Protein AF-A0A5A8BY17-F1 (afdb_monomer_lite)

Structure (mmCIF, N/CA/C/O backbone):
data_AF-A0A5A8BY17-F1
#
_entry.id   AF-A0A5A8BY17-F1
#
loop_
_atom_site.group_PDB
_atom_site.id
_atom_site.type_symbol
_atom_site.label_atom_id
_atom_site.label_alt_id
_atom_site.label_comp_id
_atom_site.label_asym_id
_atom_site.label_entity_id
_atom_site.label_seq_id
_atom_site.pdbx_PDB_ins_code
_atom_site.Cartn_x
_atom_site.Cartn_y
_atom_site.Cartn_z
_atom_site.occupancy
_atom_site.B_iso_or_equiv
_atom_site.auth_seq_id
_atom_site.auth_comp_id
_atom_site.auth_asym_id
_atom_site.auth_atom_id
_atom_site.pdbx_PDB_model_num
ATOM 1 N N . MET A 1 1 ? -13.807 7.729 14.648 1.00 80.44 1 MET A N 1
ATOM 2 C CA . MET A 1 1 ? -12.471 7.211 14.984 1.00 80.44 1 MET A CA 1
ATOM 3 C C . MET A 1 1 ? -11.494 7.684 13.927 1.00 80.44 1 MET A C 1
ATOM 5 O O . MET A 1 1 ? -11.737 7.454 12.747 1.00 80.44 1 MET A O 1
ATOM 9 N N . THR A 1 2 ? -10.442 8.385 14.327 1.00 90.06 2 THR A N 1
ATOM 10 C CA . THR A 1 2 ? -9.355 8.795 13.428 1.00 90.06 2 THR A CA 1
ATOM 11 C C . THR A 1 2 ? -8.333 7.664 13.252 1.00 90.06 2 THR A C 1
ATOM 13 O O . THR A 1 2 ? -8.261 6.749 14.072 1.00 90.06 2 THR A O 1
ATOM 16 N N . TYR A 1 3 ? -7.493 7.726 12.210 1.00 88.62 3 TYR A N 1
ATOM 17 C CA . TYR A 1 3 ? -6.405 6.750 12.017 1.00 88.62 3 TYR A CA 1
ATOM 18 C C . TYR A 1 3 ? -5.432 6.688 13.206 1.00 88.62 3 TYR A C 1
ATOM 20 O O . TYR A 1 3 ? -4.863 5.634 13.480 1.00 88.62 3 TYR A O 1
ATOM 28 N N . GLY A 1 4 ? -5.230 7.812 13.905 1.00 88.38 4 GLY A N 1
ATOM 29 C CA . GLY A 1 4 ? -4.385 7.880 15.098 1.00 88.38 4 GLY A CA 1
ATOM 30 C C . GLY A 1 4 ? -5.009 7.185 16.306 1.00 88.38 4 GLY A C 1
ATOM 31 O O . GLY A 1 4 ? -4.333 6.395 16.953 1.00 88.38 4 GLY A O 1
ATOM 32 N N . GLU A 1 5 ? -6.296 7.423 16.562 1.00 90.25 5 GLU A N 1
ATOM 33 C CA . GLU A 1 5 ? -7.048 6.737 17.624 1.00 90.25 5 GLU A CA 1
ATOM 34 C C . GLU A 1 5 ? -7.096 5.225 17.394 1.00 90.25 5 GLU A C 1
ATOM 36 O O . GLU A 1 5 ? -6.857 4.449 18.312 1.00 90.25 5 GLU A O 1
ATOM 41 N N . ALA A 1 6 ? -7.345 4.806 16.151 1.00 90.94 6 ALA A N 1
ATOM 42 C CA . ALA A 1 6 ? -7.362 3.396 15.784 1.00 90.94 6 ALA A CA 1
ATOM 43 C C . ALA A 1 6 ? -5.996 2.723 16.001 1.00 90.94 6 ALA A C 1
ATOM 45 O O . ALA A 1 6 ? -5.943 1.571 16.422 1.00 90.94 6 ALA A O 1
ATOM 46 N N . GLN A 1 7 ? -4.898 3.441 15.738 1.00 92.31 7 GLN A N 1
ATOM 47 C CA . GLN A 1 7 ? -3.548 2.917 15.951 1.00 92.31 7 GLN A CA 1
ATOM 48 C C . GLN A 1 7 ? -3.257 2.775 17.446 1.00 92.31 7 GLN A C 1
ATOM 50 O O . GLN A 1 7 ? -2.761 1.741 17.865 1.00 92.31 7 GLN A O 1
ATOM 55 N N . ALA A 1 8 ? -3.655 3.755 18.263 1.00 91.88 8 ALA A N 1
ATOM 56 C CA . ALA A 1 8 ? -3.503 3.663 19.714 1.00 91.88 8 ALA A CA 1
ATOM 57 C C . ALA A 1 8 ? -4.247 2.448 20.301 1.00 91.88 8 ALA A C 1
ATOM 59 O O . ALA A 1 8 ? -3.737 1.799 21.205 1.00 91.88 8 ALA A O 1
ATOM 60 N N . ILE A 1 9 ? -5.420 2.105 19.755 1.00 90.50 9 ILE A N 1
ATOM 61 C CA . ILE A 1 9 ? -6.172 0.900 20.142 1.00 90.50 9 ILE A CA 1
ATOM 62 C C . ILE A 1 9 ? -5.450 -0.389 19.718 1.00 90.50 9 ILE A C 1
ATOM 64 O O . ILE A 1 9 ? -5.527 -1.389 20.427 1.00 90.50 9 ILE A O 1
ATOM 68 N N . LEU A 1 10 ? -4.777 -0.390 18.563 1.00 89.75 10 LEU A N 1
ATOM 69 C CA . LEU A 1 10 ? -3.984 -1.537 18.108 1.00 89.75 10 LEU A CA 1
ATOM 70 C C . LEU A 1 10 ? -2.737 -1.753 18.967 1.00 89.75 10 LEU A C 1
ATOM 72 O O . LEU A 1 10 ? -2.388 -2.899 19.248 1.00 89.75 10 LEU A O 1
ATOM 76 N N . ASP A 1 11 ? -2.090 -0.661 19.369 1.00 90.81 11 ASP A N 1
ATOM 77 C CA . ASP A 1 11 ? -0.837 -0.689 20.120 1.00 90.81 11 ASP A CA 1
ATOM 78 C C . ASP A 1 11 ? -1.060 -0.973 21.616 1.00 90.81 11 ASP A C 1
ATOM 80 O O . ASP A 1 11 ? -0.151 -1.466 22.283 1.00 90.81 11 ASP A O 1
ATOM 84 N N . ASP A 1 12 ? -2.252 -0.680 22.152 1.00 91.31 12 ASP A N 1
ATOM 85 C CA . ASP A 1 12 ? -2.605 -0.912 23.555 1.00 91.31 12 ASP A CA 1
ATOM 86 C C . ASP A 1 12 ? -3.154 -2.338 23.791 1.00 91.31 12 ASP A C 1
ATOM 88 O O . ASP A 1 12 ? -4.313 -2.633 23.472 1.00 91.31 12 ASP A O 1
ATOM 92 N N . PRO A 1 13 ? -2.381 -3.243 24.423 1.00 85.25 13 PRO A N 1
ATOM 93 C CA . PRO A 1 13 ? -2.843 -4.597 24.718 1.00 85.25 13 PRO A CA 1
ATOM 94 C C . PRO A 1 13 ? -3.926 -4.646 25.807 1.00 85.25 13 PRO A C 1
ATOM 96 O O . PRO A 1 13 ? -4.643 -5.646 25.900 1.00 85.25 13 PRO A O 1
ATOM 99 N N . SER A 1 14 ? -4.059 -3.597 26.627 1.00 88.00 14 SER A N 1
ATOM 100 C CA . SER A 1 14 ? -5.011 -3.532 27.743 1.00 88.00 14 SER A CA 1
ATOM 101 C C . SER A 1 14 ? -6.427 -3.133 27.314 1.00 88.00 14 SER A C 1
ATOM 103 O O . SER A 1 14 ? -7.394 -3.398 28.035 1.00 88.00 14 SER A O 1
ATOM 105 N N . ALA A 1 15 ? -6.576 -2.567 26.112 1.00 84.38 15 ALA A N 1
ATOM 106 C CA . ALA A 1 15 ? -7.857 -2.165 25.549 1.00 84.38 15 ALA A CA 1
ATOM 107 C C . ALA A 1 15 ? -8.707 -3.392 25.168 1.00 84.38 15 ALA A C 1
ATOM 109 O O . ALA A 1 15 ? -8.603 -3.923 24.067 1.00 84.38 15 ALA A O 1
ATOM 110 N N . THR A 1 16 ? -9.567 -3.864 26.070 1.00 84.00 16 THR A N 1
ATOM 111 C CA . THR A 1 16 ? -10.335 -5.123 25.923 1.00 84.00 16 THR A CA 1
ATOM 112 C C . THR A 1 16 ? -11.763 -4.961 25.391 1.00 84.00 16 THR A C 1
ATOM 114 O O . THR A 1 16 ? -12.492 -5.943 25.311 1.00 84.00 16 THR A O 1
ATOM 117 N N . GLY A 1 17 ? -12.176 -3.753 24.998 1.00 90.88 17 GLY A N 1
ATOM 118 C CA . GLY A 1 17 ? -13.525 -3.520 24.467 1.00 90.88 17 GLY A CA 1
ATOM 119 C C . GLY A 1 17 ? -13.792 -4.219 23.125 1.00 90.88 17 GLY A C 1
ATOM 120 O O . GLY A 1 17 ? -12.865 -4.488 22.360 1.00 90.88 17 GLY A O 1
ATOM 121 N N . ASP A 1 18 ? -15.070 -4.433 22.797 1.00 91.88 18 ASP A N 1
ATOM 122 C CA . ASP A 1 18 ? -15.517 -5.124 21.570 1.00 91.88 18 ASP A CA 1
ATOM 123 C C . ASP A 1 18 ? -14.958 -4.508 20.278 1.00 91.88 18 ASP A C 1
ATOM 125 O O . ASP A 1 18 ? -14.612 -5.200 19.318 1.00 91.88 18 ASP A O 1
ATOM 129 N N . VAL A 1 19 ? -14.831 -3.180 20.248 1.00 90.94 19 VAL A N 1
ATOM 130 C CA . VAL A 1 19 ? -14.232 -2.466 19.112 1.00 90.94 19 VAL A CA 1
ATOM 131 C C . VAL A 1 19 ? -12.739 -2.772 19.010 1.00 90.94 19 VAL A C 1
ATOM 133 O O . VAL A 1 19 ? -12.230 -2.985 17.914 1.00 90.94 19 VAL A O 1
ATOM 136 N N . ALA A 1 20 ? -12.032 -2.841 20.139 1.00 92.06 20 ALA A N 1
ATOM 137 C CA . ALA A 1 20 ? -10.599 -3.104 20.163 1.00 92.06 20 ALA A CA 1
ATOM 138 C C . ALA A 1 20 ? -10.269 -4.541 19.744 1.00 92.06 20 ALA A C 1
ATOM 140 O O . ALA A 1 20 ? -9.309 -4.757 19.003 1.00 92.06 20 ALA A O 1
ATOM 141 N N . SER A 1 21 ? -11.073 -5.522 20.165 1.00 92.31 21 SER A N 1
ATOM 142 C CA . SER A 1 21 ? -10.928 -6.911 19.713 1.00 92.31 21 SER A CA 1
ATOM 143 C C . SER A 1 21 ? -11.226 -7.049 18.216 1.00 92.31 21 SER A C 1
ATOM 145 O O . SER A 1 21 ? -10.445 -7.667 17.492 1.00 92.31 21 SER A O 1
ATOM 147 N N . SER A 1 22 ? -12.281 -6.393 17.723 1.00 92.94 22 SER A N 1
ATOM 148 C CA . SER A 1 22 ? -12.644 -6.394 16.298 1.00 92.94 22 SER A CA 1
ATOM 149 C C . SER A 1 22 ? -11.568 -5.751 15.420 1.00 92.94 22 SER A C 1
ATOM 151 O O . SER A 1 22 ? -11.185 -6.311 14.394 1.00 92.94 22 SER A O 1
ATOM 153 N N . VAL A 1 23 ? -11.038 -4.593 15.828 1.00 92.94 23 VAL A N 1
ATOM 154 C CA . VAL A 1 23 ? -9.971 -3.888 15.100 1.00 92.94 23 VAL A CA 1
ATOM 155 C C . VAL A 1 23 ? -8.687 -4.721 15.067 1.00 92.94 23 VAL A C 1
ATOM 157 O O . VAL A 1 23 ? -8.059 -4.813 14.013 1.00 92.94 23 VAL A O 1
ATOM 160 N N . ARG A 1 24 ? -8.329 -5.396 16.167 1.00 92.94 24 ARG A N 1
ATOM 161 C CA . ARG A 1 24 ? -7.180 -6.316 16.201 1.00 92.94 24 ARG A CA 1
ATOM 162 C C . ARG A 1 24 ? -7.375 -7.532 15.295 1.00 92.94 24 ARG A C 1
ATOM 164 O O . ARG A 1 24 ? -6.477 -7.844 14.517 1.00 92.94 24 ARG A O 1
ATOM 171 N N . GLY A 1 25 ? -8.554 -8.153 15.312 1.00 93.62 25 GLY A N 1
ATOM 172 C CA . GLY A 1 25 ? -8.875 -9.257 14.401 1.00 93.62 25 GLY A CA 1
ATOM 173 C C . GLY A 1 25 ? -8.801 -8.842 12.926 1.00 93.62 25 GLY A C 1
ATOM 174 O O . GLY A 1 25 ? -8.212 -9.543 12.103 1.00 93.62 25 GLY A O 1
ATOM 175 N N . LEU A 1 26 ? -9.321 -7.656 12.589 1.00 94.62 26 LEU A N 1
ATOM 176 C CA . LEU A 1 26 ? -9.202 -7.090 11.242 1.00 94.62 26 LEU A CA 1
ATOM 177 C C . LEU A 1 26 ? -7.748 -6.784 10.866 1.00 94.62 26 LEU A C 1
ATOM 179 O O . LEU A 1 26 ? -7.359 -7.022 9.722 1.00 94.62 26 LEU A O 1
ATOM 183 N N . ALA A 1 27 ? -6.934 -6.296 11.805 1.00 94.38 27 ALA A N 1
ATOM 184 C CA . ALA A 1 27 ? -5.514 -6.055 11.569 1.00 94.38 27 ALA A CA 1
ATOM 185 C C . ALA A 1 27 ? -4.779 -7.358 11.238 1.00 94.38 27 ALA A C 1
ATOM 187 O O . ALA A 1 27 ? -4.076 -7.426 10.229 1.00 94.38 27 ALA A O 1
ATOM 188 N N . GLU A 1 28 ? -4.996 -8.422 12.008 1.00 94.88 28 GLU A N 1
ATOM 189 C CA . GLU A 1 28 ? -4.414 -9.736 11.718 1.00 94.88 28 GLU A CA 1
ATOM 190 C C . GLU A 1 28 ? -4.842 -10.270 10.349 1.00 94.88 28 GLU A C 1
ATOM 192 O O . GLU A 1 28 ? -3.999 -10.712 9.559 1.00 94.88 28 GLU A O 1
ATOM 197 N N . PHE A 1 29 ? -6.131 -10.157 10.020 1.00 95.50 29 PHE A N 1
ATOM 198 C CA . PHE A 1 29 ? -6.639 -10.584 8.721 1.00 95.50 29 PHE A CA 1
ATOM 199 C C . PHE A 1 29 ? -6.047 -9.755 7.570 1.00 95.50 29 PHE A C 1
ATOM 201 O O . PHE A 1 29 ? -5.617 -10.314 6.561 1.00 95.50 29 PHE A O 1
ATOM 208 N N . SER A 1 30 ? -5.921 -8.435 7.736 1.00 95.88 30 SER A N 1
ATOM 209 C CA . SER A 1 30 ? -5.291 -7.560 6.738 1.00 95.88 30 SER A CA 1
ATOM 210 C C . SER A 1 30 ? -3.822 -7.911 6.489 1.00 95.88 30 SER A C 1
ATOM 212 O O . SER A 1 30 ? -3.392 -7.956 5.337 1.00 95.88 30 SER A O 1
ATOM 214 N N . ARG A 1 31 ? -3.056 -8.257 7.536 1.00 94.81 31 ARG A N 1
ATOM 215 C CA . ARG A 1 31 ? -1.669 -8.737 7.403 1.00 94.81 31 ARG A CA 1
ATOM 216 C C . ARG A 1 31 ? -1.609 -10.031 6.593 1.00 94.81 31 ARG A C 1
ATOM 218 O O . ARG A 1 31 ? -0.720 -10.189 5.757 1.00 94.81 31 ARG A O 1
ATOM 225 N N . PHE A 1 32 ? -2.545 -10.953 6.823 1.00 95.81 32 PHE A N 1
ATOM 226 C CA . PHE A 1 32 ? -2.635 -12.190 6.049 1.00 95.81 32 PHE A CA 1
ATOM 227 C C . PHE A 1 32 ? -2.912 -11.918 4.564 1.00 95.81 32 PHE A C 1
ATOM 229 O O . PHE A 1 32 ? -2.158 -12.398 3.716 1.00 95.81 32 PHE A O 1
ATOM 236 N N . LEU A 1 33 ? -3.917 -11.093 4.252 1.00 94.81 33 LEU A N 1
ATOM 237 C CA . LEU A 1 33 ? -4.249 -10.711 2.874 1.00 94.81 33 LEU A CA 1
ATOM 238 C C . LEU A 1 33 ? -3.077 -10.018 2.175 1.00 94.81 33 LEU A C 1
ATOM 240 O O . LEU A 1 33 ? -2.719 -10.383 1.053 1.00 94.81 33 LEU A O 1
ATOM 244 N N . LYS A 1 34 ? -2.426 -9.080 2.868 1.00 93.94 34 LYS A N 1
ATOM 245 C CA . LYS A 1 34 ? -1.266 -8.352 2.353 1.00 93.94 34 LYS A CA 1
ATOM 246 C C . LYS A 1 34 ? -0.119 -9.286 1.992 1.00 93.94 34 LYS A C 1
ATOM 248 O O . LYS A 1 34 ? 0.470 -9.124 0.927 1.00 93.94 34 LYS A O 1
ATOM 253 N N . ARG A 1 35 ? 0.195 -10.269 2.847 1.00 92.88 35 ARG A N 1
ATOM 254 C CA . ARG A 1 35 ? 1.239 -11.267 2.554 1.00 92.88 35 ARG A CA 1
ATOM 255 C C . ARG A 1 35 ? 0.925 -12.032 1.275 1.00 92.88 35 ARG A C 1
ATOM 257 O O . ARG A 1 35 ? 1.755 -12.031 0.375 1.00 92.88 35 ARG A O 1
ATOM 264 N N . GLY A 1 36 ? -0.287 -12.576 1.151 1.00 93.56 36 GLY A N 1
ATOM 265 C CA . GLY A 1 36 ? -0.697 -13.290 -0.061 1.00 93.56 36 GLY A CA 1
ATOM 266 C C . GLY A 1 36 ? -0.657 -12.407 -1.314 1.00 93.56 36 GLY A C 1
ATOM 267 O O . GLY A 1 36 ? -0.223 -12.849 -2.375 1.00 93.56 36 GLY A O 1
ATOM 268 N N . ARG A 1 37 ? -1.042 -11.131 -1.192 1.00 93.12 37 ARG A N 1
ATOM 269 C CA . ARG A 1 37 ? -0.996 -10.152 -2.286 1.00 93.12 37 ARG A CA 1
ATOM 270 C C . ARG A 1 37 ? 0.438 -9.844 -2.731 1.00 93.12 37 ARG A C 1
ATOM 272 O O . ARG A 1 37 ? 0.706 -9.813 -3.929 1.00 93.12 37 ARG A O 1
ATOM 279 N N . VAL A 1 38 ? 1.353 -9.617 -1.788 1.00 90.44 38 VAL A N 1
ATOM 280 C CA . VAL A 1 38 ? 2.775 -9.375 -2.087 1.00 90.44 38 VAL A CA 1
ATOM 281 C C . VAL A 1 38 ? 3.415 -10.628 -2.679 1.00 90.44 38 VAL A C 1
ATOM 283 O O . VAL A 1 38 ? 4.085 -10.534 -3.702 1.00 90.44 38 VAL A O 1
ATOM 286 N N . GLU A 1 39 ? 3.135 -11.807 -2.119 1.00 89.62 39 GLU A N 1
ATOM 287 C CA . GLU A 1 39 ? 3.590 -13.082 -2.677 1.00 89.62 39 GLU A CA 1
ATOM 288 C C . GLU A 1 39 ? 3.073 -13.288 -4.102 1.00 89.62 39 GLU A C 1
ATOM 290 O O . GLU A 1 39 ? 3.827 -13.746 -4.949 1.00 89.62 39 GLU A O 1
ATOM 295 N N . ALA A 1 40 ? 1.845 -12.881 -4.421 1.00 88.31 40 ALA A N 1
ATOM 296 C CA . ALA A 1 40 ? 1.317 -12.921 -5.784 1.00 88.31 40 ALA A CA 1
ATOM 297 C C . ALA A 1 40 ? 1.990 -11.924 -6.758 1.00 88.31 40 ALA A C 1
ATOM 299 O O . ALA A 1 40 ? 1.611 -11.878 -7.927 1.00 88.31 40 ALA A O 1
ATOM 300 N N . GLY A 1 41 ? 2.984 -11.146 -6.314 1.00 87.12 41 GLY A N 1
ATOM 301 C CA . GLY A 1 41 ? 3.732 -10.200 -7.144 1.00 87.12 41 GLY A CA 1
ATOM 302 C C . GLY A 1 41 ? 3.125 -8.799 -7.181 1.00 87.12 41 GLY A C 1
ATOM 303 O O . GLY A 1 41 ? 3.298 -8.078 -8.161 1.00 87.12 41 GLY A O 1
ATOM 304 N N . ALA A 1 42 ? 2.389 -8.386 -6.145 1.00 88.69 42 ALA A N 1
ATOM 305 C CA . ALA A 1 42 ? 1.872 -7.026 -6.098 1.00 88.69 42 ALA A CA 1
ATOM 306 C C . ALA A 1 42 ? 2.964 -6.001 -5.766 1.00 88.69 42 ALA A C 1
ATOM 308 O O . ALA A 1 42 ? 3.696 -6.111 -4.777 1.00 88.69 42 ALA A O 1
ATOM 309 N N . LEU A 1 43 ? 2.998 -4.935 -6.558 1.00 86.56 43 LEU A N 1
ATOM 310 C CA . LEU A 1 43 ? 3.897 -3.811 -6.362 1.00 86.56 43 LEU A CA 1
ATOM 311 C C . LEU A 1 43 ? 3.250 -2.765 -5.441 1.00 86.56 43 LEU A C 1
ATOM 313 O O . LEU A 1 43 ? 2.102 -2.370 -5.643 1.00 86.56 43 LEU A O 1
ATOM 317 N N . THR A 1 44 ? 3.980 -2.313 -4.424 1.00 84.19 44 THR A N 1
ATOM 318 C CA . THR A 1 44 ? 3.535 -1.277 -3.482 1.00 84.19 44 THR A CA 1
ATOM 319 C C . THR A 1 44 ? 4.373 -0.022 -3.698 1.00 84.19 44 THR A C 1
ATOM 321 O O . THR A 1 44 ? 5.439 0.130 -3.106 1.00 84.19 44 THR A O 1
ATOM 324 N N . LEU A 1 45 ? 3.890 0.867 -4.572 1.00 81.19 45 LEU A N 1
ATOM 325 C CA . LEU A 1 45 ? 4.505 2.165 -4.863 1.00 81.19 45 LEU A CA 1
ATOM 326 C C . LEU A 1 45 ? 3.660 3.275 -4.232 1.00 81.19 45 LEU A C 1
ATOM 328 O O . LEU A 1 45 ? 2.741 3.795 -4.861 1.00 81.19 45 LEU A O 1
ATOM 332 N N . ALA A 1 46 ? 3.939 3.616 -2.979 1.00 77.50 46 ALA A N 1
ATOM 333 C CA . ALA A 1 46 ? 3.320 4.764 -2.328 1.00 77.50 46 ALA A CA 1
ATOM 334 C C . ALA A 1 46 ? 4.255 5.967 -2.463 1.00 77.50 46 ALA A C 1
ATOM 336 O O . ALA A 1 46 ? 5.415 5.898 -2.072 1.00 77.50 46 ALA A O 1
ATOM 337 N N . SER A 1 47 ? 3.788 7.085 -3.010 1.00 74.31 47 SER A N 1
ATOM 338 C CA . SER A 1 47 ? 4.610 8.298 -3.036 1.00 74.31 47 SER A CA 1
ATOM 339 C C . SER A 1 47 ? 4.753 8.875 -1.620 1.00 74.31 47 SER A C 1
ATOM 341 O O . SER A 1 47 ? 3.787 8.842 -0.856 1.00 74.31 47 SER A O 1
ATOM 343 N N . PRO A 1 48 ? 5.930 9.413 -1.244 1.00 68.06 48 PRO A N 1
ATOM 344 C CA . PRO A 1 48 ? 6.056 10.153 0.002 1.00 68.06 48 PRO A CA 1
ATOM 345 C C . PRO A 1 48 ? 5.183 11.406 -0.089 1.00 68.06 48 PRO A C 1
ATOM 347 O O . PRO A 1 48 ? 5.435 12.280 -0.916 1.00 68.06 48 PRO A O 1
ATOM 350 N N . GLU A 1 49 ? 4.163 11.504 0.755 1.00 77.19 49 GLU A N 1
ATOM 351 C CA . GLU A 1 49 ? 3.365 12.722 0.880 1.00 77.19 49 GLU A CA 1
ATOM 352 C C . GLU A 1 49 ? 3.955 13.622 1.968 1.00 77.19 49 GLU A C 1
ATOM 354 O O . GLU A 1 49 ? 4.347 13.151 3.037 1.00 77.19 49 GLU A O 1
ATOM 359 N N . VAL A 1 50 ? 4.002 14.929 1.715 1.00 78.94 50 VAL A N 1
ATOM 360 C CA . VAL A 1 50 ? 4.424 15.940 2.691 1.00 78.94 50 VAL A CA 1
ATOM 361 C C . VAL A 1 50 ? 3.211 16.776 3.074 1.00 78.94 50 VAL A C 1
ATOM 363 O O . VAL A 1 50 ? 2.438 17.188 2.211 1.00 78.94 50 VAL A O 1
ATOM 366 N N . ARG A 1 51 ? 3.033 17.023 4.373 1.00 78.31 51 ARG A N 1
ATOM 367 C CA . ARG A 1 51 ? 1.979 17.881 4.912 1.00 78.31 51 ARG A CA 1
ATOM 368 C C . ARG A 1 51 ? 2.593 19.065 5.647 1.00 78.31 51 ARG A C 1
ATOM 370 O O . ARG A 1 51 ? 3.464 18.897 6.499 1.00 78.31 51 ARG A O 1
ATOM 377 N N . PHE A 1 52 ? 2.093 20.249 5.321 1.00 80.25 52 PHE A N 1
ATOM 378 C CA . PHE A 1 52 ? 2.412 21.491 6.010 1.00 80.25 52 PHE A CA 1
ATOM 379 C C . PHE A 1 52 ? 1.421 21.675 7.161 1.00 80.25 52 PHE A C 1
ATOM 381 O O . PHE A 1 52 ? 0.211 21.556 6.961 1.00 80.25 52 PHE A O 1
ATOM 388 N N . GLN A 1 53 ? 1.921 21.932 8.364 1.00 75.81 53 GLN A N 1
ATOM 389 C CA . GLN A 1 53 ? 1.112 22.474 9.449 1.00 75.81 53 GLN A CA 1
ATOM 390 C C . GLN A 1 53 ? 1.131 23.985 9.295 1.00 75.81 53 GLN A C 1
ATOM 392 O O . GLN A 1 53 ? 2.199 24.588 9.337 1.00 75.81 53 GLN A O 1
ATOM 397 N N . LEU A 1 54 ? -0.037 24.569 9.061 1.00 81.19 54 LEU A N 1
ATOM 398 C CA . LEU A 1 54 ? -0.204 26.011 8.948 1.00 81.19 54 LEU A CA 1
ATOM 399 C C . LEU A 1 54 ? -0.732 26.556 10.272 1.00 81.19 54 LEU A C 1
ATOM 401 O O . LEU A 1 54 ? -1.497 25.874 10.958 1.00 81.19 54 LEU A O 1
ATOM 405 N N . ASP A 1 55 ? -0.337 27.777 10.601 1.00 79.94 55 ASP A N 1
ATOM 406 C CA . ASP A 1 55 ? -0.955 28.541 11.671 1.00 79.94 55 ASP A CA 1
ATOM 407 C C . ASP A 1 55 ? -2.409 28.879 11.311 1.00 79.94 55 ASP A C 1
ATOM 409 O O . ASP A 1 55 ? -2.725 29.208 10.164 1.00 79.94 55 ASP A O 1
ATOM 413 N N . SER A 1 56 ? -3.307 28.773 12.288 1.00 79.88 56 SER A N 1
ATOM 414 C CA . SER A 1 56 ? -4.740 28.988 12.082 1.00 79.88 56 SER A CA 1
ATOM 415 C C . SER A 1 56 ? -5.108 30.452 11.857 1.00 79.88 56 SER A C 1
ATOM 417 O O . SER A 1 56 ? -6.168 30.710 11.292 1.00 79.88 56 SER A O 1
ATOM 419 N N . GLU A 1 57 ? -4.265 31.391 12.293 1.00 81.88 57 GLU A N 1
ATOM 420 C CA . GLU A 1 57 ? -4.535 32.830 12.188 1.00 81.88 57 GLU A CA 1
ATOM 421 C C . GLU A 1 57 ? -3.766 33.480 11.035 1.00 81.88 57 GLU A C 1
ATOM 423 O O . GLU A 1 57 ? -4.352 34.190 10.218 1.00 81.88 57 GLU A O 1
ATOM 428 N N . THR A 1 58 ? -2.462 33.221 10.931 1.00 76.06 58 THR A N 1
ATOM 429 C CA . THR A 1 58 ? -1.601 33.853 9.916 1.00 76.06 58 THR A CA 1
ATOM 430 C C . THR A 1 58 ? -1.514 33.068 8.605 1.00 76.06 58 THR A C 1
ATOM 432 O O . THR A 1 58 ? -1.033 33.601 7.605 1.00 76.06 58 THR A O 1
ATOM 435 N N . HIS A 1 59 ? -1.979 31.810 8.585 1.00 74.06 59 HIS A N 1
ATOM 436 C CA . HIS A 1 59 ? -1.794 30.856 7.483 1.00 74.06 59 HIS A CA 1
ATOM 437 C C . HIS A 1 59 ? -0.322 30.591 7.102 1.00 74.06 59 HIS A C 1
ATOM 439 O O . HIS A 1 59 ? -0.053 29.973 6.067 1.00 74.06 59 HIS A O 1
ATOM 445 N N . GLU A 1 60 ? 0.639 30.997 7.936 1.00 74.12 60 GLU A N 1
ATOM 446 C CA . GLU A 1 60 ? 2.056 30.712 7.721 1.00 74.12 60 GLU A CA 1
ATOM 447 C C . GLU A 1 60 ? 2.395 29.257 8.100 1.00 74.12 60 GLU A C 1
ATOM 449 O O . GLU A 1 60 ? 1.841 28.713 9.059 1.00 74.12 60 GLU A O 1
ATOM 454 N N . PRO A 1 61 ? 3.295 28.579 7.365 1.00 72.62 61 PRO A N 1
ATOM 455 C CA . PRO A 1 61 ? 3.688 27.210 7.679 1.00 72.62 61 PRO A CA 1
ATOM 456 C C . PRO A 1 61 ? 4.547 27.143 8.950 1.00 72.62 61 PRO A C 1
ATOM 458 O O . PRO A 1 61 ? 5.714 27.534 8.951 1.00 72.62 61 PRO A O 1
ATOM 461 N N . LEU A 1 62 ? 3.973 26.581 10.015 1.00 75.44 62 LEU A N 1
ATOM 462 C CA . LEU A 1 62 ? 4.617 26.327 11.306 1.00 75.44 62 LEU A CA 1
ATOM 463 C C . LEU A 1 62 ? 5.541 25.109 11.281 1.00 75.44 62 LEU A C 1
ATOM 465 O O . LEU A 1 62 ? 6.551 25.093 11.978 1.00 75.44 62 LEU A O 1
ATOM 469 N N . ASP A 1 63 ? 5.186 24.070 10.522 1.00 70.12 63 ASP A N 1
ATOM 470 C CA . ASP A 1 63 ? 5.952 22.823 10.478 1.00 70.12 63 ASP A CA 1
ATOM 471 C C . ASP A 1 63 ? 5.748 22.089 9.146 1.00 70.12 63 ASP A C 1
ATOM 473 O O . ASP A 1 63 ? 4.702 22.194 8.500 1.00 70.12 63 ASP A O 1
ATOM 477 N N . VAL A 1 64 ? 6.744 21.307 8.740 1.00 78.69 64 VAL A N 1
ATOM 478 C CA . VAL A 1 64 ? 6.691 20.446 7.557 1.00 78.69 64 VAL A CA 1
ATOM 479 C C . VAL A 1 64 ? 6.958 19.022 8.001 1.00 78.69 64 VAL A C 1
ATOM 481 O O . VAL A 1 64 ? 8.059 18.688 8.445 1.00 78.69 64 VAL A O 1
ATOM 484 N N . ARG A 1 65 ? 5.949 18.159 7.854 1.00 73.94 65 ARG A N 1
ATOM 485 C CA . ARG A 1 65 ? 6.038 16.749 8.239 1.00 73.94 65 ARG A CA 1
ATOM 486 C C . ARG A 1 65 ? 5.744 15.847 7.061 1.00 73.94 65 ARG A C 1
ATOM 488 O O . ARG A 1 65 ? 4.770 16.036 6.337 1.00 73.94 65 ARG A O 1
ATOM 495 N N . ALA A 1 66 ? 6.557 14.812 6.904 1.00 77.12 66 ALA A N 1
ATOM 496 C CA . ALA A 1 66 ? 6.199 13.714 6.023 1.00 77.12 66 ALA A CA 1
ATOM 497 C C . ALA A 1 66 ? 4.982 12.972 6.600 1.00 77.12 66 ALA A C 1
ATOM 499 O O . ALA A 1 66 ? 4.920 12.703 7.801 1.00 77.12 66 ALA A O 1
ATOM 500 N N . TYR A 1 67 ? 4.016 12.639 5.748 1.00 80.00 67 TYR A N 1
ATOM 501 C CA . TYR A 1 67 ? 2.874 11.825 6.130 1.00 80.00 67 TYR A CA 1
ATOM 502 C C . TYR A 1 67 ? 3.344 10.409 6.477 1.00 80.00 67 TYR A C 1
ATOM 504 O O . TYR A 1 67 ? 4.012 9.718 5.693 1.00 80.00 67 TYR A O 1
ATOM 512 N N . GLU A 1 68 ? 2.999 9.979 7.686 1.00 78.81 68 GLU A N 1
ATOM 513 C CA . GLU A 1 68 ? 3.321 8.650 8.171 1.00 78.81 68 GLU A CA 1
ATOM 514 C C . GLU A 1 68 ? 2.213 7.671 7.787 1.00 78.81 68 GLU A C 1
ATOM 516 O O . GLU A 1 68 ? 1.078 7.747 8.265 1.00 78.81 68 GLU A O 1
ATOM 521 N N . HIS A 1 69 ? 2.569 6.720 6.927 1.00 83.31 69 HIS A N 1
ATOM 522 C CA . HIS A 1 69 ? 1.711 5.584 6.620 1.00 83.31 69 HIS A CA 1
ATOM 523 C C . HIS A 1 69 ? 1.718 4.620 7.807 1.00 83.31 69 HIS A C 1
ATOM 525 O O . HIS A 1 69 ? 2.677 3.882 8.022 1.00 83.31 69 HIS A O 1
ATOM 531 N N . LYS A 1 70 ? 0.662 4.708 8.613 1.00 87.88 70 LYS A N 1
ATOM 532 C CA . LYS A 1 70 ? 0.402 3.838 9.766 1.00 87.88 70 LYS A CA 1
ATOM 533 C C . LYS A 1 70 ? -0.167 2.486 9.351 1.00 87.88 70 LYS A C 1
ATOM 535 O O . LYS A 1 70 ? -0.792 2.369 8.296 1.00 87.88 70 LYS A O 1
ATOM 540 N N . GLU A 1 71 ? -0.049 1.500 10.235 1.00 90.81 71 GLU A N 1
ATOM 541 C CA . GLU A 1 71 ? -0.638 0.175 10.038 1.00 90.81 71 GLU A CA 1
ATOM 542 C C . GLU A 1 71 ? -2.153 0.245 9.812 1.00 90.81 71 GLU A C 1
ATOM 544 O O . GLU A 1 71 ? -2.675 -0.458 8.950 1.00 90.81 71 GLU A O 1
ATOM 549 N N . THR A 1 72 ? -2.851 1.156 10.490 1.00 92.38 72 THR A N 1
ATOM 550 C CA . THR A 1 72 ? -4.286 1.386 10.268 1.00 92.38 72 THR A CA 1
ATOM 551 C C . THR A 1 72 ? -4.636 1.796 8.838 1.00 92.38 72 THR A C 1
ATOM 553 O O . THR A 1 72 ? -5.689 1.397 8.344 1.00 92.38 72 THR A O 1
ATOM 556 N N . ASN A 1 73 ? -3.765 2.534 8.139 1.00 91.56 73 ASN A N 1
ATOM 557 C CA . ASN A 1 73 ? -3.975 2.832 6.718 1.00 91.56 73 ASN A CA 1
ATOM 558 C C . ASN A 1 73 ? -3.853 1.552 5.890 1.00 91.56 73 ASN A C 1
ATOM 560 O O . ASN A 1 73 ? -4.730 1.258 5.084 1.00 91.56 73 ASN A O 1
ATOM 564 N N . SER A 1 74 ? -2.816 0.748 6.153 1.00 91.56 74 SER A N 1
ATOM 565 C CA . SER A 1 74 ? -2.639 -0.542 5.481 1.00 91.56 74 SER A CA 1
ATOM 566 C C . SER A 1 74 ? -3.809 -1.495 5.741 1.00 91.56 74 SER A C 1
ATOM 568 O O . SER A 1 74 ? -4.189 -2.232 4.839 1.00 91.56 74 SER A O 1
ATOM 570 N N . LEU A 1 75 ? -4.384 -1.490 6.947 1.00 94.25 75 LEU A N 1
ATOM 571 C CA . LEU A 1 75 ? -5.566 -2.284 7.285 1.00 94.25 75 LEU A CA 1
ATOM 572 C C . LEU A 1 75 ? -6.741 -1.899 6.387 1.00 94.25 75 LEU A C 1
ATOM 574 O O . LEU A 1 75 ? -7.343 -2.767 5.753 1.00 94.25 75 LEU A O 1
ATOM 578 N N . VAL A 1 76 ? -7.052 -0.602 6.317 1.00 94.69 76 VAL A N 1
ATOM 579 C CA . VAL A 1 76 ? -8.165 -0.095 5.503 1.00 94.69 76 VAL A CA 1
ATOM 580 C C . VAL A 1 76 ? -7.930 -0.389 4.024 1.00 94.69 76 VAL A C 1
ATOM 582 O O . VAL A 1 76 ? -8.849 -0.854 3.356 1.00 94.69 76 VAL A O 1
ATOM 585 N N . GLU A 1 77 ? -6.713 -0.186 3.519 1.00 92.88 77 GLU A N 1
ATOM 586 C CA . GLU A 1 77 ? -6.352 -0.490 2.131 1.00 92.88 77 GLU A CA 1
ATOM 587 C C . GLU A 1 77 ? -6.658 -1.946 1.763 1.00 92.88 77 GLU A C 1
ATOM 589 O O . GLU A 1 77 ? -7.355 -2.191 0.780 1.00 92.88 77 GLU A O 1
ATOM 594 N N . GLU A 1 78 ? -6.206 -2.918 2.559 1.00 95.25 78 GLU A N 1
ATOM 595 C CA . GLU A 1 78 ? -6.423 -4.338 2.248 1.00 95.25 78 GLU A CA 1
ATOM 596 C C . GLU A 1 78 ? -7.904 -4.734 2.339 1.00 95.25 78 GLU A C 1
ATOM 598 O O . GLU A 1 78 ? -8.391 -5.501 1.505 1.00 95.25 78 GLU A O 1
ATOM 603 N N . MET A 1 79 ? -8.656 -4.172 3.292 1.00 96.12 79 MET A N 1
ATOM 604 C CA . MET A 1 79 ? -10.104 -4.404 3.375 1.00 96.12 79 MET A CA 1
ATOM 605 C C . MET A 1 79 ? -10.848 -3.804 2.176 1.00 96.12 79 MET A C 1
ATOM 607 O O . MET A 1 79 ? -11.738 -4.446 1.614 1.00 96.12 79 MET A O 1
ATOM 611 N N . MET A 1 80 ? -10.459 -2.605 1.736 1.00 96.75 80 MET A N 1
ATOM 612 C CA . MET A 1 80 ? -11.035 -1.960 0.553 1.00 96.75 80 MET A CA 1
ATOM 613 C C . MET A 1 80 ? -10.701 -2.728 -0.728 1.00 96.75 80 MET A C 1
ATOM 615 O O . MET A 1 80 ? -11.564 -2.898 -1.589 1.00 96.75 80 MET A O 1
ATOM 619 N N . LEU A 1 81 ? -9.476 -3.246 -0.853 1.00 95.31 81 LEU A N 1
ATOM 620 C CA . LEU A 1 81 ? -9.089 -4.109 -1.969 1.00 95.31 81 LEU A CA 1
ATOM 621 C C . LEU A 1 81 ? -9.932 -5.387 -2.003 1.00 95.31 81 LEU A C 1
ATOM 623 O O . LEU A 1 81 ? -10.467 -5.730 -3.059 1.00 95.31 81 LEU A O 1
ATOM 627 N N . LEU A 1 82 ? -10.101 -6.062 -0.863 1.00 95.88 82 LEU A N 1
ATOM 628 C CA . LEU A 1 82 ? -10.926 -7.267 -0.772 1.00 95.88 82 LEU A CA 1
ATOM 629 C C . LEU A 1 82 ? -12.381 -6.989 -1.170 1.00 95.88 82 LEU A C 1
ATOM 631 O O . LEU A 1 82 ? -12.965 -7.753 -1.946 1.00 95.88 82 LEU A O 1
ATOM 635 N N . ALA A 1 83 ? -12.955 -5.889 -0.679 1.00 97.38 83 ALA A N 1
ATOM 636 C CA . ALA A 1 83 ? -14.305 -5.468 -1.038 1.00 97.38 83 ALA A CA 1
ATOM 637 C C . ALA A 1 83 ? -14.426 -5.231 -2.551 1.00 97.38 83 ALA A C 1
ATOM 639 O O . ALA A 1 83 ? -15.306 -5.804 -3.196 1.00 97.38 83 ALA A O 1
ATOM 640 N N . ASN A 1 84 ? -13.494 -4.474 -3.136 1.00 96.88 84 ASN A N 1
ATOM 641 C CA . ASN A 1 84 ? -13.481 -4.175 -4.567 1.00 96.88 84 ASN A CA 1
ATOM 642 C C . ASN A 1 84 ? -13.372 -5.441 -5.424 1.00 96.88 84 ASN A C 1
ATOM 644 O O . ASN A 1 84 ? -14.125 -5.592 -6.383 1.00 96.88 84 ASN A O 1
ATOM 648 N N . VAL A 1 85 ? -12.486 -6.378 -5.071 1.00 95.31 85 VAL A N 1
ATOM 649 C CA . VAL A 1 85 ? -12.343 -7.657 -5.789 1.00 95.31 85 VAL A CA 1
ATOM 650 C C . VAL A 1 85 ? -13.616 -8.496 -5.677 1.00 95.31 85 VAL A C 1
ATOM 652 O O . VAL A 1 85 ? -14.058 -9.082 -6.666 1.00 95.31 85 VAL A O 1
ATOM 655 N N . THR A 1 86 ? -14.230 -8.540 -4.495 1.00 97.19 86 THR A N 1
ATOM 656 C CA . THR A 1 86 ? -15.448 -9.325 -4.250 1.00 97.19 86 THR A CA 1
ATOM 657 C C . THR A 1 86 ? -16.630 -8.779 -5.047 1.00 97.19 86 THR A C 1
ATOM 659 O O . THR A 1 86 ? -17.318 -9.537 -5.734 1.00 97.19 86 THR A O 1
ATOM 662 N N . VAL A 1 87 ? -16.834 -7.459 -5.019 1.00 97.56 87 VAL A N 1
ATOM 663 C CA . VAL A 1 87 ? -17.882 -6.794 -5.802 1.00 97.56 87 VAL A CA 1
ATOM 664 C C . VAL A 1 87 ? -17.619 -6.964 -7.295 1.00 97.56 87 VAL A C 1
ATOM 666 O O . VAL A 1 87 ? -18.536 -7.352 -8.012 1.00 97.56 87 VAL A O 1
ATOM 669 N N . ALA A 1 88 ? -16.380 -6.763 -7.758 1.00 97.00 88 ALA A N 1
ATOM 670 C CA . ALA A 1 88 ? -16.007 -6.927 -9.164 1.00 97.00 88 ALA A CA 1
ATOM 671 C C . ALA A 1 88 ? -16.321 -8.336 -9.688 1.00 97.00 88 ALA A C 1
ATOM 673 O O . ALA A 1 88 ? -16.901 -8.475 -10.766 1.00 97.00 88 ALA A O 1
ATOM 674 N N . ARG A 1 89 ? -16.008 -9.381 -8.911 1.00 96.62 89 ARG A N 1
ATOM 675 C CA . ARG A 1 89 ? -16.382 -10.765 -9.249 1.00 96.62 89 ARG A CA 1
ATOM 676 C C . ARG A 1 89 ? -17.897 -10.909 -9.346 1.00 96.62 89 ARG A C 1
ATOM 678 O O . ARG A 1 89 ? -18.410 -11.336 -10.374 1.00 96.62 89 ARG A O 1
ATOM 685 N N . ARG A 1 90 ? -18.623 -10.443 -8.326 1.00 97.44 90 ARG A N 1
ATOM 686 C CA . ARG A 1 90 ? -20.081 -10.585 -8.264 1.00 97.44 90 ARG A CA 1
ATOM 687 C C . ARG A 1 90 ? -20.808 -9.887 -9.415 1.00 97.44 90 ARG A C 1
ATOM 689 O O . ARG A 1 90 ? -21.744 -10.463 -9.965 1.00 97.44 90 ARG A O 1
ATOM 696 N N . ILE A 1 91 ? -20.403 -8.668 -9.778 1.00 97.31 91 ILE A N 1
ATOM 697 C CA . ILE A 1 91 ? -21.025 -7.933 -10.891 1.00 97.31 91 ILE A CA 1
ATOM 698 C C . ILE A 1 91 ? -20.658 -8.535 -12.248 1.00 97.31 91 ILE A C 1
ATOM 700 O O . ILE A 1 91 ? -21.479 -8.483 -13.157 1.00 97.31 91 ILE A O 1
ATOM 704 N N . THR A 1 92 ? -19.469 -9.129 -12.380 1.00 97.19 92 THR A N 1
ATOM 705 C CA . THR A 1 92 ? -19.053 -9.823 -13.608 1.00 97.19 92 THR A CA 1
ATOM 706 C C . THR A 1 92 ? -19.880 -11.086 -13.813 1.00 97.19 92 THR A C 1
ATOM 708 O O . THR A 1 92 ? -20.364 -11.316 -14.916 1.00 97.19 92 THR A O 1
ATOM 711 N N . ASP A 1 93 ? -20.121 -11.850 -12.745 1.00 97.00 93 ASP A N 1
ATOM 712 C CA . ASP A 1 93 ? -20.959 -13.051 -12.799 1.00 97.00 93 ASP A CA 1
ATOM 713 C C . ASP A 1 93 ? -22.427 -12.710 -13.103 1.00 97.00 93 ASP A C 1
ATOM 715 O O . ASP A 1 93 ? -23.087 -13.406 -13.872 1.00 97.00 93 ASP A O 1
ATOM 719 N N . ALA A 1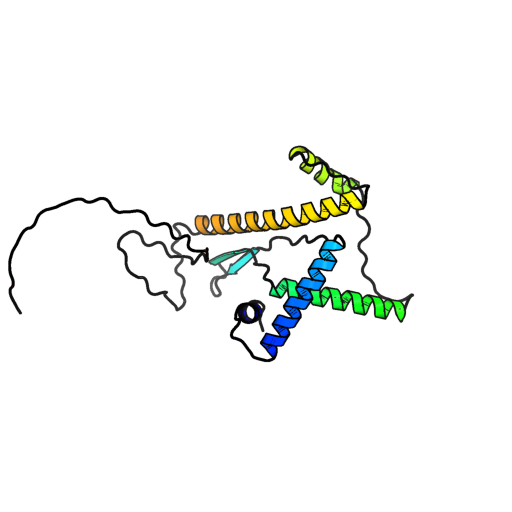 94 ? -22.949 -11.630 -12.509 1.00 97.06 94 ALA A N 1
ATOM 720 C CA . ALA A 1 94 ? -24.340 -11.213 -12.686 1.00 97.06 94 ALA A CA 1
ATOM 721 C C . ALA A 1 94 ? -24.599 -10.510 -14.031 1.00 97.06 94 ALA A C 1
ATOM 723 O O . ALA A 1 94 ? -25.644 -10.717 -14.646 1.00 97.06 94 ALA A O 1
ATOM 724 N N . PHE A 1 95 ? -23.656 -9.685 -14.498 1.00 96.25 95 PHE A N 1
ATOM 725 C CA . PHE A 1 95 ? -23.790 -8.874 -15.711 1.00 96.25 95 PHE A CA 1
ATOM 726 C C . PHE A 1 95 ? -22.532 -8.946 -16.596 1.00 96.25 95 PHE A C 1
ATOM 728 O O . PHE A 1 95 ? -21.855 -7.931 -16.780 1.00 96.25 95 PHE A O 1
ATOM 735 N N . PRO A 1 96 ? -22.235 -10.092 -17.243 1.00 94.81 96 PRO A N 1
ATOM 736 C CA . PRO A 1 96 ? -20.969 -10.294 -17.960 1.00 94.81 96 PRO A CA 1
ATOM 737 C C . PRO A 1 96 ? -20.665 -9.267 -19.061 1.00 94.81 96 PRO A C 1
ATOM 739 O O . PRO A 1 96 ? -19.507 -8.999 -19.359 1.00 94.81 96 PRO A O 1
ATOM 742 N N . ARG A 1 97 ? -21.702 -8.687 -19.682 1.00 95.44 97 ARG A N 1
ATOM 743 C CA . ARG A 1 97 ? -21.563 -7.694 -20.764 1.00 95.44 97 ARG A CA 1
ATOM 744 C C . ARG A 1 97 ? -21.629 -6.235 -20.311 1.00 95.44 97 ARG A C 1
ATOM 746 O O . ARG A 1 97 ? -21.263 -5.363 -21.089 1.00 95.44 97 ARG A O 1
ATOM 753 N N . TYR A 1 98 ? -22.101 -5.969 -19.094 1.00 94.62 98 TYR A N 1
ATOM 754 C CA . TYR A 1 98 ? -22.386 -4.609 -18.612 1.00 94.62 98 TYR A CA 1
ATOM 755 C C . TYR A 1 98 ? -21.683 -4.277 -17.291 1.00 94.62 98 TYR A C 1
ATOM 757 O O . TYR A 1 98 ? -21.887 -3.199 -16.736 1.00 94.62 98 TYR A O 1
ATOM 765 N N . ALA A 1 99 ? -20.856 -5.188 -16.778 1.00 96.00 99 ALA A N 1
ATOM 766 C CA . ALA A 1 99 ? -20.048 -4.948 -15.597 1.00 96.00 99 ALA A CA 1
ATOM 767 C C . ALA A 1 99 ? -19.048 -3.811 -15.849 1.00 96.00 99 ALA A C 1
ATOM 769 O O . ALA A 1 99 ? -18.238 -3.857 -16.777 1.00 96.00 99 ALA A O 1
ATOM 770 N N . VAL A 1 100 ? -19.084 -2.795 -14.988 1.00 95.19 100 VAL A N 1
ATOM 771 C CA . VAL A 1 100 ? -18.101 -1.710 -14.999 1.00 95.19 100 VAL A CA 1
ATOM 772 C C . VAL A 1 100 ? -16.866 -2.183 -14.244 1.00 95.19 100 VAL A C 1
ATOM 774 O O . VAL A 1 100 ? -16.908 -2.391 -13.033 1.00 95.19 100 VAL A O 1
ATOM 777 N N . LEU A 1 101 ? -15.765 -2.364 -14.970 1.00 95.62 101 LEU A N 1
ATOM 778 C CA . LEU A 1 101 ? -14.503 -2.867 -14.435 1.00 95.62 101 LEU A CA 1
ATOM 779 C C . LEU A 1 101 ? -13.369 -1.876 -14.697 1.00 95.62 101 LEU A C 1
ATOM 781 O O . LEU A 1 101 ? -13.378 -1.125 -15.671 1.00 95.62 101 LEU A O 1
ATOM 785 N N . ARG A 1 102 ? -12.352 -1.914 -13.834 1.00 95.75 102 ARG A N 1
ATOM 786 C CA . ARG A 1 102 ? -11.108 -1.158 -13.996 1.00 95.75 102 ARG A CA 1
ATOM 787 C C . ARG A 1 102 ? -9.976 -2.121 -14.328 1.00 95.75 102 ARG A C 1
ATOM 789 O O . ARG A 1 102 ? -9.725 -3.056 -13.574 1.00 95.75 102 ARG A O 1
ATOM 796 N N . ARG A 1 103 ? -9.264 -1.865 -15.426 1.00 91.19 103 ARG A N 1
ATOM 797 C CA . ARG A 1 103 ? -8.095 -2.645 -15.849 1.00 91.19 103 ARG A CA 1
ATOM 798 C C . ARG A 1 103 ? -6.892 -1.730 -16.040 1.00 91.19 103 ARG A C 1
ATOM 800 O O . ARG A 1 103 ? -7.019 -0.647 -16.603 1.00 91.19 103 ARG A O 1
ATOM 807 N N . HIS A 1 104 ? -5.730 -2.200 -15.602 1.00 87.38 104 HIS A N 1
ATOM 808 C CA . HIS A 1 104 ? -4.441 -1.614 -15.945 1.00 87.38 104 HIS A CA 1
ATOM 809 C C . HIS A 1 104 ? -3.828 -2.442 -17.091 1.00 87.38 104 HIS A C 1
ATOM 811 O O . HIS A 1 104 ? -3.683 -3.654 -16.924 1.00 87.38 104 HIS A O 1
ATOM 817 N N . PRO A 1 105 ? -3.567 -1.856 -18.277 1.00 86.00 105 PRO A N 1
ATOM 818 C CA . PRO A 1 105 ? -2.914 -2.568 -19.372 1.00 86.00 105 PRO A CA 1
ATOM 819 C C . PRO A 1 105 ? -1.439 -2.832 -19.051 1.00 86.00 105 PRO A C 1
ATOM 821 O O . PRO A 1 105 ? -0.848 -2.148 -18.214 1.00 86.00 105 PRO A O 1
ATOM 824 N N . GLU A 1 106 ? -0.850 -3.807 -19.740 1.00 83.88 106 GLU A N 1
ATOM 825 C CA . GLU A 1 106 ? 0.581 -4.088 -19.632 1.00 83.88 106 GLU A CA 1
ATOM 826 C C . GLU A 1 106 ? 1.394 -2.874 -20.117 1.00 83.88 106 GLU A C 1
ATOM 828 O O . GLU A 1 106 ? 1.105 -2.324 -21.187 1.00 83.88 106 GLU A O 1
ATOM 833 N N . PRO A 1 107 ? 2.377 -2.404 -19.330 1.00 83.88 107 PRO A N 1
ATOM 834 C CA . PRO A 1 107 ? 3.221 -1.289 -19.732 1.00 83.88 107 PRO A CA 1
ATOM 835 C C . PRO A 1 107 ? 4.151 -1.702 -20.889 1.00 83.88 107 PRO A C 1
ATOM 837 O O . PRO A 1 107 ? 4.748 -2.776 -20.837 1.00 83.88 107 PRO A O 1
ATOM 840 N N . PRO A 1 108 ? 4.331 -0.860 -21.925 1.00 84.75 108 PRO A N 1
ATOM 841 C CA . PRO A 1 108 ? 5.251 -1.159 -23.020 1.00 84.75 108 PRO A CA 1
ATOM 842 C C . PRO A 1 108 ? 6.709 -1.160 -22.540 1.00 84.75 108 PRO A C 1
ATOM 844 O O . PRO A 1 108 ? 7.080 -0.333 -21.704 1.00 84.75 108 PRO A O 1
ATOM 847 N N . GLN A 1 109 ? 7.552 -2.017 -23.134 1.00 82.19 109 GLN A N 1
ATOM 848 C CA . GLN A 1 109 ? 8.961 -2.186 -22.736 1.00 82.19 109 GLN A CA 1
ATOM 849 C C . GLN A 1 109 ? 9.745 -0.866 -22.682 1.00 82.19 109 GLN A C 1
ATOM 851 O O . GLN A 1 109 ? 10.464 -0.632 -21.717 1.00 82.19 109 GLN A O 1
ATOM 856 N N . ARG A 1 110 ? 9.504 0.052 -23.631 1.00 87.38 110 ARG A N 1
ATOM 857 C CA . ARG A 1 110 ? 10.167 1.369 -23.677 1.00 87.38 110 ARG A CA 1
ATOM 858 C C . ARG A 1 110 ? 10.050 2.181 -22.381 1.00 87.38 110 ARG A C 1
ATOM 860 O O . ARG A 1 110 ? 10.885 3.031 -22.094 1.00 87.38 110 ARG A O 1
ATOM 867 N N . ASN A 1 111 ? 8.980 1.969 -21.606 1.00 85.81 111 ASN A N 1
ATOM 868 C CA . ASN A 1 111 ? 8.773 2.687 -20.349 1.00 85.81 111 ASN A CA 1
ATOM 869 C C . ASN A 1 111 ? 9.783 2.244 -19.278 1.00 85.81 111 ASN A C 1
ATOM 871 O O . ASN A 1 111 ? 10.017 2.978 -18.320 1.00 85.81 111 ASN A O 1
ATOM 875 N N . PHE A 1 112 ? 10.384 1.063 -19.442 1.00 85.19 112 PHE A N 1
ATOM 876 C CA . PHE A 1 112 ? 11.404 0.523 -18.554 1.00 85.19 112 PHE A CA 1
ATOM 877 C C . PHE A 1 112 ? 12.826 0.893 -18.978 1.00 85.19 112 PHE A C 1
ATOM 879 O O . PHE A 1 112 ? 13.719 0.771 -18.149 1.00 85.19 112 PHE A O 1
ATOM 886 N N . ASP A 1 113 ? 13.062 1.402 -20.191 1.00 87.81 113 ASP A N 1
ATOM 887 C CA . ASP A 1 113 ? 14.414 1.704 -20.692 1.00 87.81 113 ASP A CA 1
ATOM 888 C C . ASP A 1 113 ? 15.190 2.635 -19.753 1.00 87.81 113 ASP A C 1
ATOM 890 O O . ASP A 1 113 ? 16.350 2.385 -19.425 1.00 87.81 113 ASP A O 1
ATOM 894 N N . GLN A 1 114 ? 14.526 3.685 -19.257 1.00 87.56 114 GLN A N 1
ATOM 895 C CA . GLN A 1 114 ? 15.120 4.623 -18.300 1.00 87.56 114 GLN A CA 1
ATOM 896 C C . GLN A 1 114 ? 15.459 3.941 -16.971 1.00 87.56 114 GLN A C 1
ATOM 898 O O . GLN A 1 114 ? 16.515 4.198 -16.391 1.00 87.56 114 GLN A O 1
ATOM 903 N N . LEU A 1 115 ? 14.583 3.048 -16.501 1.00 85.31 115 LEU A N 1
ATOM 904 C CA . LEU A 1 115 ? 14.798 2.286 -15.276 1.00 85.31 115 LEU A CA 1
ATOM 905 C C . LEU A 1 115 ? 15.958 1.298 -15.439 1.00 85.31 115 LEU A C 1
ATOM 907 O O . LEU A 1 115 ? 16.810 1.220 -14.561 1.00 85.31 115 LEU A O 1
ATOM 911 N N . ILE A 1 116 ? 16.019 0.583 -16.563 1.00 88.06 116 ILE A N 1
ATOM 912 C CA . ILE A 1 116 ? 17.073 -0.384 -16.891 1.00 88.06 116 ILE A CA 1
ATOM 913 C C . ILE A 1 116 ? 18.424 0.330 -17.003 1.00 88.06 116 ILE A C 1
ATOM 915 O O . ILE A 1 116 ? 19.417 -0.130 -16.436 1.00 88.06 116 ILE A O 1
ATOM 919 N N . ALA A 1 117 ? 18.467 1.483 -17.676 1.00 89.12 117 ALA A N 1
ATOM 920 C CA . ALA A 1 117 ? 19.672 2.298 -17.783 1.00 89.12 117 ALA A CA 1
ATOM 921 C C . ALA A 1 117 ? 20.158 2.773 -16.404 1.00 89.12 117 ALA A C 1
ATOM 923 O O . ALA A 1 117 ? 21.335 2.615 -16.081 1.00 89.12 117 ALA A O 1
ATOM 924 N N . ALA A 1 118 ? 19.255 3.292 -15.566 1.00 88.62 118 ALA A N 1
ATOM 925 C CA . ALA A 1 118 ? 19.587 3.723 -14.210 1.00 88.62 118 ALA A CA 1
ATOM 926 C C . ALA A 1 118 ? 20.038 2.551 -13.320 1.00 88.62 118 ALA A C 1
ATOM 928 O O . ALA A 1 118 ? 21.004 2.675 -12.569 1.00 88.62 118 ALA A O 1
ATOM 929 N N . ALA A 1 119 ? 19.382 1.396 -13.425 1.00 87.19 119 ALA A N 1
ATOM 930 C CA . ALA A 1 119 ? 19.734 0.196 -12.674 1.00 87.19 119 ALA A CA 1
ATOM 931 C C . ALA A 1 119 ? 21.129 -0.323 -13.043 1.00 87.19 119 ALA A C 1
ATOM 933 O O . ALA A 1 119 ? 21.905 -0.665 -12.148 1.00 87.19 119 ALA A O 1
ATOM 934 N N . ARG A 1 120 ? 21.488 -0.277 -14.333 1.00 88.69 120 ARG A N 1
ATOM 935 C CA . ARG A 1 120 ? 22.815 -0.666 -14.828 1.00 88.69 120 ARG A CA 1
ATOM 936 C C . ARG A 1 120 ? 23.934 0.179 -14.218 1.00 88.69 120 ARG A C 1
ATOM 938 O O . ARG A 1 120 ? 24.979 -0.368 -13.883 1.00 88.69 120 ARG A O 1
ATOM 945 N N . VAL A 1 121 ? 23.710 1.480 -14.003 1.00 90.00 121 VAL A N 1
ATOM 946 C CA . VAL A 1 121 ? 24.680 2.367 -13.322 1.00 90.00 121 VAL A CA 1
ATOM 947 C C . VAL A 1 121 ? 24.945 1.913 -11.884 1.00 90.00 121 VAL A C 1
ATOM 949 O O . VAL A 1 121 ? 26.065 2.019 -11.395 1.00 90.00 121 VAL A O 1
ATOM 952 N N . VAL A 1 122 ? 23.930 1.366 -11.214 1.00 85.81 122 VAL A N 1
ATOM 953 C CA . VAL A 1 122 ? 24.017 0.859 -9.834 1.00 85.81 122 VAL A CA 1
ATOM 954 C C . VAL A 1 122 ? 24.426 -0.628 -9.799 1.00 85.81 122 VAL A C 1
ATOM 956 O O . VAL A 1 122 ? 24.431 -1.248 -8.739 1.00 85.81 122 VAL A O 1
ATOM 959 N N . GLY A 1 123 ? 24.778 -1.223 -10.946 1.00 84.94 123 GLY A N 1
ATOM 960 C CA . GLY A 1 123 ? 25.193 -2.625 -11.048 1.00 84.94 123 GLY A CA 1
ATOM 961 C C . GLY A 1 123 ? 24.052 -3.633 -10.878 1.00 84.94 123 GLY A C 1
ATOM 962 O O . GLY A 1 123 ? 24.291 -4.757 -10.448 1.00 84.94 123 GLY A O 1
ATOM 963 N N . VAL A 1 124 ? 22.809 -3.239 -11.171 1.00 84.06 124 VAL A N 1
ATOM 964 C CA . VAL A 1 124 ? 21.635 -4.121 -11.129 1.00 84.06 124 VAL A CA 1
ATOM 965 C C . VAL A 1 124 ? 21.170 -4.419 -12.548 1.00 84.06 124 VAL A C 1
ATOM 967 O O . VAL A 1 124 ? 20.802 -3.507 -13.288 1.00 84.06 124 VAL A O 1
ATOM 970 N N . GLU A 1 125 ? 21.147 -5.698 -12.912 1.00 82.44 125 GLU A N 1
ATOM 971 C CA . GLU A 1 125 ? 20.506 -6.158 -14.143 1.00 82.44 125 GLU A CA 1
ATOM 972 C C . GLU A 1 125 ? 19.009 -6.366 -13.910 1.00 82.44 125 GLU A C 1
ATOM 974 O O . GLU A 1 125 ? 18.595 -6.974 -12.922 1.00 82.44 125 GLU A O 1
ATOM 979 N N . ILE A 1 126 ? 18.196 -5.824 -14.815 1.00 82.44 126 ILE A N 1
ATOM 980 C CA . ILE A 1 126 ? 16.740 -5.938 -14.788 1.00 82.44 126 ILE A CA 1
ATOM 981 C C . ILE A 1 126 ? 16.310 -6.615 -16.082 1.00 82.44 126 ILE A C 1
ATOM 983 O O . ILE A 1 126 ? 16.600 -6.113 -17.166 1.00 82.44 126 ILE A O 1
ATOM 987 N N . ASP A 1 127 ? 15.604 -7.729 -15.939 1.00 79.38 127 ASP A N 1
ATOM 988 C CA . ASP A 1 127 ? 14.964 -8.443 -17.035 1.00 79.38 127 ASP A CA 1
ATOM 989 C C . ASP A 1 127 ? 13.444 -8.363 -16.858 1.00 79.38 127 ASP A C 1
ATOM 991 O O . ASP A 1 127 ? 12.913 -8.735 -15.807 1.00 79.38 127 ASP A O 1
ATOM 995 N N . CYS A 1 128 ? 12.769 -7.837 -17.879 1.00 76.06 128 CYS A N 1
ATOM 996 C CA . CYS A 1 128 ? 11.326 -7.612 -17.905 1.00 76.06 128 CYS A CA 1
ATOM 997 C C . CYS A 1 128 ? 10.585 -8.608 -18.816 1.00 76.06 128 CYS A C 1
ATOM 999 O O . CYS A 1 128 ? 9.386 -8.437 -19.035 1.00 76.06 128 CYS A O 1
ATOM 1001 N N . GLU A 1 129 ? 11.272 -9.600 -19.391 1.00 76.69 129 GLU A N 1
ATOM 1002 C CA . GLU A 1 129 ? 10.676 -10.557 -20.334 1.00 76.69 129 GLU A CA 1
ATOM 1003 C C . GLU A 1 129 ? 10.179 -11.830 -19.638 1.00 76.69 129 GLU A C 1
ATOM 1005 O O . GLU A 1 129 ? 9.144 -12.382 -20.013 1.00 76.69 129 GLU A O 1
ATOM 1010 N N . ASP A 1 130 ? 10.878 -12.280 -18.592 1.00 79.81 130 ASP A N 1
ATOM 1011 C CA . ASP A 1 130 ? 10.486 -13.453 -17.807 1.00 79.81 130 ASP A CA 1
ATOM 1012 C C . ASP A 1 130 ? 9.624 -13.067 -16.592 1.00 79.81 130 ASP A C 1
ATOM 1014 O O . ASP A 1 130 ? 10.001 -12.242 -15.753 1.00 79.81 130 ASP A O 1
ATOM 1018 N N . LEU A 1 131 ? 8.473 -13.728 -16.448 1.00 74.69 131 LEU A N 1
ATOM 1019 C CA . LEU A 1 131 ? 7.558 -13.584 -15.313 1.00 74.69 131 LEU A CA 1
ATOM 1020 C C . LEU A 1 131 ? 8.235 -13.895 -13.972 1.00 74.69 131 LEU A C 1
ATOM 1022 O O . LEU A 1 131 ? 7.972 -13.211 -12.979 1.00 74.69 131 LEU A O 1
ATOM 1026 N N . LYS A 1 132 ? 9.117 -14.904 -13.918 1.00 79.94 132 LYS A N 1
ATOM 1027 C CA . LYS A 1 132 ? 9.806 -15.264 -12.669 1.00 79.94 132 LYS A CA 1
ATOM 1028 C C . LYS A 1 132 ? 10.774 -14.159 -12.244 1.00 79.94 132 LYS A C 1
ATOM 1030 O O . LYS A 1 132 ? 10.726 -13.713 -11.097 1.00 79.94 132 LYS A O 1
ATOM 1035 N N . ARG A 1 133 ? 11.587 -13.671 -13.183 1.00 79.44 133 ARG A N 1
ATOM 1036 C CA . ARG A 1 133 ? 12.506 -12.543 -12.962 1.00 79.44 133 ARG A CA 1
ATOM 1037 C C . ARG A 1 133 ? 11.757 -11.251 -12.637 1.00 79.44 133 ARG A C 1
ATOM 1039 O O . ARG A 1 133 ? 12.178 -10.510 -11.756 1.00 79.44 133 ARG A O 1
ATOM 1046 N N . THR A 1 134 ? 10.591 -11.031 -13.241 1.00 79.00 134 THR A N 1
ATOM 1047 C CA . THR A 1 134 ? 9.724 -9.879 -12.942 1.00 79.00 134 THR A CA 1
ATOM 1048 C C . THR A 1 134 ? 9.181 -9.918 -11.509 1.00 79.00 134 THR A C 1
ATOM 1050 O O . THR A 1 134 ? 9.051 -8.880 -10.856 1.00 79.00 134 THR A O 1
ATOM 1053 N N . ARG A 1 135 ? 8.897 -11.108 -10.965 1.00 80.81 135 ARG A N 1
ATOM 1054 C CA . ARG A 1 135 ? 8.505 -11.258 -9.555 1.00 80.81 135 ARG A CA 1
ATOM 1055 C C . ARG A 1 135 ? 9.665 -10.944 -8.609 1.00 80.81 135 ARG A C 1
ATOM 1057 O O . ARG A 1 135 ? 9.483 -10.167 -7.676 1.00 80.81 135 ARG A O 1
ATOM 1064 N N . GLU A 1 136 ? 10.857 -11.470 -8.886 1.00 82.44 136 GLU A N 1
ATOM 1065 C CA . GLU A 1 136 ? 12.078 -11.150 -8.125 1.00 82.44 136 GLU A CA 1
ATOM 1066 C C . GLU A 1 136 ? 12.397 -9.645 -8.178 1.00 82.44 136 GLU A C 1
ATOM 1068 O O . GLU A 1 136 ? 12.743 -9.032 -7.162 1.00 82.44 136 GLU A O 1
ATOM 1073 N N . LEU A 1 137 ? 12.196 -9.023 -9.343 1.00 83.69 137 LEU A N 1
ATOM 1074 C CA . LEU A 1 137 ? 12.282 -7.579 -9.532 1.00 83.69 137 LEU A CA 1
ATOM 1075 C C . LEU A 1 137 ? 11.254 -6.839 -8.672 1.00 83.69 137 LEU A C 1
ATOM 1077 O O . LEU A 1 137 ? 11.610 -5.880 -7.995 1.00 83.69 137 LEU A O 1
ATOM 1081 N N . THR A 1 138 ? 9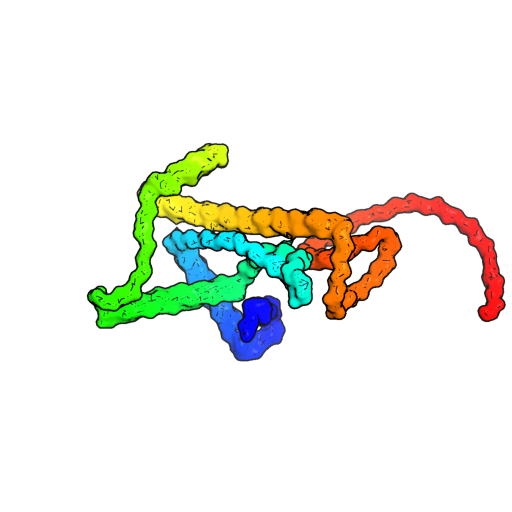.996 -7.278 -8.660 1.00 85.25 138 THR A N 1
ATOM 1082 C CA . THR A 1 138 ? 8.926 -6.658 -7.862 1.00 85.25 138 THR A CA 1
ATOM 1083 C C . THR A 1 138 ? 9.258 -6.699 -6.370 1.00 85.25 138 THR A C 1
ATOM 1085 O O . THR A 1 138 ? 9.121 -5.687 -5.681 1.00 85.25 138 THR A O 1
ATOM 1088 N N . ASP A 1 139 ? 9.770 -7.824 -5.869 1.00 84.81 139 ASP A N 1
ATOM 1089 C CA . ASP A 1 139 ? 10.217 -7.950 -4.479 1.00 84.81 139 ASP A CA 1
ATOM 1090 C C . ASP A 1 139 ? 11.390 -7.012 -4.173 1.00 84.81 139 ASP A C 1
ATOM 1092 O O . ASP A 1 139 ? 11.419 -6.356 -3.125 1.00 84.81 139 ASP A O 1
ATOM 1096 N N . ASN A 1 140 ? 12.349 -6.903 -5.097 1.00 86.12 140 ASN A N 1
ATOM 1097 C CA . ASN A 1 140 ? 13.466 -5.971 -4.977 1.00 86.12 140 ASN A CA 1
ATOM 1098 C C . ASN A 1 140 ? 12.984 -4.513 -4.942 1.00 86.12 140 ASN A C 1
ATOM 1100 O O . ASN A 1 140 ? 13.381 -3.757 -4.051 1.00 86.12 140 ASN A O 1
ATOM 1104 N N . LEU A 1 141 ? 12.091 -4.140 -5.862 1.00 86.31 141 LEU A N 1
ATOM 1105 C CA 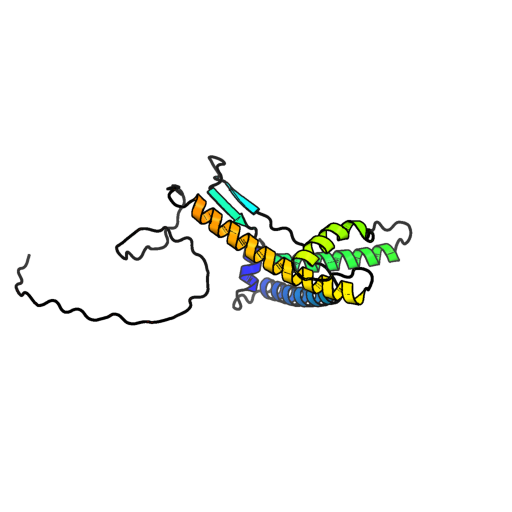. LEU A 1 141 ? 11.501 -2.808 -5.953 1.00 86.31 141 LEU A CA 1
ATOM 1106 C C . LEU A 1 141 ? 10.709 -2.471 -4.694 1.00 86.31 141 LEU A C 1
ATOM 1108 O O . LEU A 1 141 ? 10.905 -1.393 -4.147 1.00 86.31 141 LEU A O 1
ATOM 1112 N N . ASN A 1 142 ? 9.897 -3.393 -4.176 1.00 87.62 142 ASN A N 1
ATOM 1113 C CA . ASN A 1 142 ? 9.166 -3.205 -2.924 1.00 87.62 142 ASN A CA 1
ATOM 1114 C C . ASN A 1 142 ? 10.124 -2.931 -1.752 1.00 87.62 142 ASN A C 1
ATOM 1116 O O . ASN A 1 142 ? 9.939 -1.964 -1.011 1.00 87.62 142 ASN A O 1
ATOM 1120 N N . ARG A 1 143 ? 11.191 -3.731 -1.602 1.00 85.81 143 ARG A N 1
ATOM 1121 C CA . ARG A 1 143 ? 12.193 -3.528 -0.538 1.00 85.81 143 ARG A CA 1
ATOM 1122 C C . ARG A 1 143 ? 12.908 -2.184 -0.674 1.00 85.81 143 ARG A C 1
ATOM 1124 O O . ARG A 1 143 ? 13.018 -1.444 0.304 1.00 85.81 143 ARG A O 1
ATOM 1131 N N . ARG A 1 144 ? 13.383 -1.855 -1.879 1.00 84.94 144 ARG A N 1
ATOM 1132 C CA . ARG A 1 144 ? 14.102 -0.600 -2.148 1.00 84.94 144 ARG A CA 1
ATOM 1133 C C . ARG A 1 144 ? 13.206 0.617 -2.006 1.00 84.94 144 ARG A C 1
ATOM 1135 O O . ARG A 1 144 ? 13.657 1.625 -1.479 1.00 84.94 144 ARG A O 1
ATOM 1142 N N . HIS A 1 145 ? 11.949 0.508 -2.414 1.00 86.00 145 HIS A N 1
ATOM 1143 C CA . HIS A 1 145 ? 10.967 1.566 -2.266 1.00 86.00 145 HIS A CA 1
ATOM 1144 C C . HIS A 1 145 ? 10.719 1.877 -0.789 1.00 86.00 145 HIS A C 1
ATOM 1146 O O . HIS A 1 145 ? 10.807 3.030 -0.379 1.00 86.00 145 HIS A O 1
ATOM 1152 N N . VAL A 1 146 ? 10.511 0.858 0.052 1.00 83.50 146 VAL A N 1
ATOM 1153 C CA . VAL A 1 146 ? 10.379 1.072 1.500 1.00 83.50 146 VAL A CA 1
ATOM 1154 C C . VAL A 1 146 ? 11.640 1.731 2.064 1.00 83.50 146 VAL A C 1
ATOM 1156 O O . VAL A 1 146 ? 11.534 2.715 2.794 1.00 83.50 146 VAL A O 1
ATOM 1159 N N . ALA A 1 147 ? 12.834 1.265 1.695 1.00 85.94 147 ALA A N 1
ATOM 1160 C CA . ALA A 1 147 ? 14.083 1.888 2.136 1.00 85.94 147 ALA A CA 1
ATOM 1161 C C . ALA A 1 147 ? 14.208 3.356 1.680 1.00 85.94 147 ALA A C 1
ATOM 1163 O O . ALA A 1 147 ? 14.572 4.220 2.479 1.00 85.94 147 ALA A O 1
ATOM 1164 N N . SER A 1 148 ? 13.840 3.670 0.432 1.00 85.88 148 SER A N 1
ATOM 1165 C CA . SER A 1 148 ? 13.874 5.041 -0.084 1.00 85.88 148 SER A CA 1
ATOM 1166 C C . SER A 1 148 ? 12.885 5.954 0.638 1.00 85.88 148 SER A C 1
ATOM 1168 O O . SER A 1 148 ? 13.207 7.112 0.888 1.00 85.88 148 SER A O 1
ATOM 1170 N N . GLN A 1 149 ? 11.715 5.440 1.037 1.00 84.44 149 GLN A N 1
ATOM 1171 C CA . GLN A 1 149 ? 10.754 6.193 1.850 1.00 84.44 149 GLN A CA 1
ATOM 1172 C C . GLN A 1 149 ? 11.335 6.569 3.215 1.00 84.44 149 GLN A C 1
ATOM 1174 O O . GLN A 1 149 ? 11.215 7.717 3.644 1.00 84.44 149 GLN A O 1
ATOM 1179 N N . HIS A 1 150 ? 12.005 5.629 3.887 1.00 83.69 150 HIS A N 1
ATOM 1180 C CA . HIS A 1 150 ? 12.660 5.904 5.169 1.00 83.69 150 HIS A CA 1
ATOM 1181 C C . HIS A 1 150 ? 13.750 6.971 5.020 1.00 83.69 150 HIS A C 1
ATOM 1183 O O . HIS A 1 150 ? 13.801 7.909 5.816 1.00 83.69 150 HIS A O 1
ATOM 1189 N N . ALA A 1 151 ? 14.566 6.880 3.966 1.00 86.88 151 ALA A N 1
ATOM 1190 C CA . ALA A 1 151 ? 15.594 7.876 3.674 1.00 86.88 151 ALA A CA 1
ATOM 1191 C C . ALA A 1 151 ? 14.993 9.263 3.370 1.00 86.88 151 ALA A C 1
ATOM 1193 O O . ALA A 1 151 ? 15.456 10.270 3.905 1.00 86.88 151 ALA A O 1
ATOM 1194 N N . GLY A 1 152 ? 13.924 9.324 2.568 1.00 84.19 152 GLY A N 1
ATOM 1195 C CA . GLY A 1 152 ? 13.216 10.566 2.250 1.00 84.19 152 GLY A CA 1
ATOM 1196 C C . GLY A 1 152 ? 12.625 11.239 3.490 1.00 84.19 152 GLY A C 1
ATOM 1197 O O . GLY A 1 152 ? 12.805 12.439 3.689 1.00 84.19 152 GLY A O 1
ATOM 1198 N N . ARG A 1 153 ? 11.997 10.459 4.378 1.00 82.75 153 ARG A N 1
ATOM 1199 C CA . ARG A 1 153 ? 11.472 10.956 5.661 1.00 82.75 153 ARG A CA 1
ATOM 12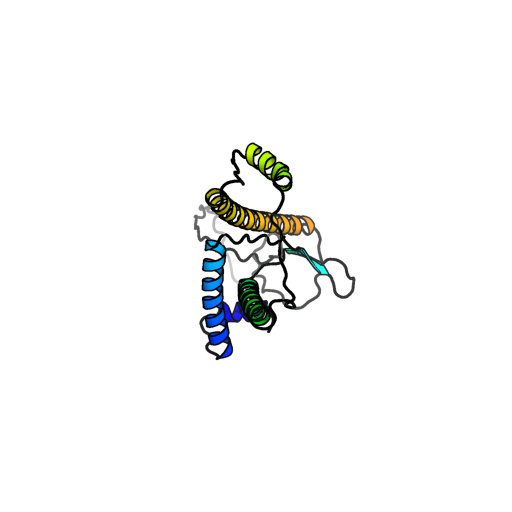00 C C . ARG A 1 153 ? 12.575 11.497 6.564 1.00 82.75 153 ARG A C 1
ATOM 1202 O O . ARG A 1 153 ? 12.421 12.588 7.107 1.00 82.75 153 ARG A O 1
ATOM 1209 N N . ALA A 1 154 ? 13.683 10.766 6.697 1.00 84.12 154 ALA A N 1
ATOM 1210 C CA . ALA A 1 154 ? 14.833 11.216 7.478 1.00 84.12 154 ALA A CA 1
ATOM 1211 C C . ALA A 1 154 ? 15.411 12.530 6.926 1.00 84.12 154 ALA A C 1
ATOM 1213 O O . ALA A 1 154 ? 15.739 13.431 7.696 1.00 84.12 154 ALA A O 1
ATOM 1214 N N . SER A 1 155 ? 15.464 12.671 5.597 1.00 86.19 155 SER A N 1
ATOM 1215 C CA . SER A 1 155 ? 15.905 13.901 4.938 1.00 86.19 155 SER A CA 1
ATOM 1216 C C . SER A 1 155 ? 14.981 15.081 5.239 1.00 86.19 155 SER A C 1
ATOM 1218 O O . SER A 1 155 ? 15.468 16.127 5.663 1.00 86.19 155 SER A O 1
ATOM 1220 N N . VAL A 1 156 ? 13.660 14.919 5.084 1.00 83.12 156 VAL A N 1
ATOM 1221 C CA . VAL A 1 156 ? 12.688 15.980 5.406 1.00 83.12 156 VAL A CA 1
ATOM 1222 C C . VAL A 1 156 ? 12.804 16.372 6.874 1.00 83.12 156 VAL A C 1
ATOM 1224 O O . VAL A 1 156 ? 12.934 17.552 7.165 1.00 83.12 156 VAL A O 1
ATOM 1227 N N . ALA A 1 157 ? 12.855 15.403 7.791 1.00 80.38 157 ALA A N 1
ATOM 1228 C CA . ALA A 1 157 ? 13.010 15.680 9.217 1.00 80.38 157 ALA A CA 1
ATOM 1229 C C . ALA A 1 157 ? 14.283 16.489 9.521 1.00 80.38 157 ALA A C 1
ATOM 1231 O O . ALA A 1 157 ? 14.225 17.471 10.260 1.00 80.38 157 ALA A O 1
ATOM 1232 N N . LEU A 1 158 ? 15.419 16.123 8.918 1.00 84.31 158 LEU A N 1
ATOM 1233 C CA . LEU A 1 158 ? 16.672 16.859 9.079 1.00 84.31 158 LEU A CA 1
ATOM 1234 C C . LEU A 1 158 ? 16.570 18.287 8.527 1.00 84.31 158 LEU A C 1
ATOM 1236 O O . LEU A 1 158 ? 16.951 19.233 9.213 1.00 84.31 158 LEU A O 1
ATOM 1240 N N . HIS A 1 159 ? 16.037 18.459 7.315 1.00 81.94 159 HIS A N 1
ATOM 1241 C CA . HIS A 1 159 ? 15.888 19.778 6.696 1.00 81.94 159 HIS A CA 1
ATOM 1242 C C . HIS A 1 159 ? 14.910 20.666 7.466 1.00 81.94 159 HIS A C 1
ATOM 1244 O O . HIS A 1 159 ? 15.179 21.854 7.620 1.00 81.94 159 HIS A O 1
ATOM 1250 N N . THR A 1 160 ? 13.830 20.102 8.009 1.00 77.88 160 THR A N 1
ATOM 1251 C CA . THR A 1 160 ? 12.907 20.808 8.903 1.00 77.88 160 THR A CA 1
ATOM 1252 C C . THR A 1 160 ? 13.649 21.312 10.146 1.00 77.88 160 THR A C 1
ATOM 1254 O O . THR A 1 160 ? 13.569 22.496 10.467 1.00 77.88 160 THR A O 1
ATOM 1257 N N . VAL A 1 161 ? 14.454 20.467 10.806 1.00 77.88 161 VAL A N 1
ATOM 1258 C CA . VAL A 1 161 ? 15.263 20.883 11.970 1.00 77.88 161 VAL A CA 1
ATOM 1259 C C . VAL A 1 161 ? 16.242 22.000 11.607 1.00 77.88 161 VAL A C 1
ATOM 1261 O O . VAL A 1 161 ? 16.342 22.973 12.347 1.00 77.88 161 VAL A O 1
ATOM 1264 N N . VAL A 1 162 ? 16.934 21.901 10.469 1.00 80.00 162 VAL A N 1
ATOM 1265 C CA . VAL A 1 162 ? 17.861 22.946 9.997 1.00 80.00 162 VAL A CA 1
ATOM 1266 C C . VAL A 1 162 ? 17.124 24.247 9.661 1.00 80.00 162 VAL A C 1
ATOM 1268 O O . VAL A 1 162 ? 17.600 25.320 10.013 1.00 80.00 162 VAL A O 1
ATOM 1271 N N . PHE A 1 163 ? 15.955 24.178 9.022 1.00 74.75 163 PHE A N 1
ATOM 1272 C CA . PHE A 1 163 ? 15.158 25.350 8.641 1.00 74.75 163 PHE A CA 1
ATOM 1273 C C . PHE A 1 163 ? 14.647 26.141 9.852 1.00 74.75 163 PHE A C 1
ATOM 1275 O O . PHE A 1 163 ? 14.572 27.371 9.804 1.00 74.75 163 PHE A O 1
ATOM 1282 N N . PHE A 1 164 ? 14.296 25.443 10.932 1.00 72.62 164 PHE A N 1
ATOM 1283 C CA . PHE A 1 164 ? 13.859 26.063 12.183 1.00 72.62 164 PHE A CA 1
ATOM 1284 C C . PHE A 1 164 ? 15.011 26.321 13.167 1.00 72.62 164 PHE A C 1
ATOM 1286 O O . PHE A 1 164 ? 14.825 27.036 14.154 1.00 72.62 164 PHE A O 1
ATOM 1293 N N . ALA A 1 165 ? 16.221 25.817 12.902 1.00 67.00 165 ALA A N 1
ATOM 1294 C CA . ALA A 1 165 ? 17.393 26.108 13.718 1.00 67.00 165 ALA A CA 1
ATOM 1295 C C . ALA A 1 165 ? 17.721 27.609 13.663 1.00 67.00 165 ALA A C 1
ATOM 1297 O O . ALA A 1 165 ? 18.003 28.175 12.611 1.00 67.00 165 ALA A O 1
ATOM 1298 N N . GLY A 1 166 ? 17.676 28.267 14.824 1.00 60.72 166 GLY A N 1
ATOM 1299 C CA . GLY A 1 166 ? 17.945 29.703 14.951 1.00 60.72 166 GLY A CA 1
ATOM 1300 C C . GLY A 1 166 ? 16.742 30.615 14.694 1.00 60.72 166 GLY A C 1
ATOM 1301 O O . GLY A 1 166 ? 16.870 31.825 14.869 1.00 60.72 166 GLY A O 1
ATOM 1302 N N . ARG A 1 167 ? 15.566 30.071 14.348 1.00 65.19 167 ARG A N 1
ATOM 1303 C CA . ARG A 1 167 ? 14.311 30.833 14.294 1.00 65.19 167 ARG A CA 1
ATOM 1304 C C . ARG A 1 167 ? 13.539 30.627 15.594 1.00 65.19 167 ARG A C 1
ATOM 1306 O O . ARG A 1 167 ? 13.074 29.530 15.883 1.00 65.19 167 ARG A O 1
ATOM 1313 N N . ALA A 1 168 ? 13.420 31.680 16.399 1.00 54.38 168 ALA A N 1
ATOM 1314 C CA . ALA A 1 168 ? 12.529 31.677 17.553 1.00 54.38 168 ALA A CA 1
ATOM 1315 C C . ALA A 1 168 ? 11.087 31.802 17.049 1.00 54.38 168 ALA A C 1
ATOM 1317 O O . ALA A 1 168 ? 10.607 32.904 16.803 1.00 54.38 168 ALA A O 1
ATOM 1318 N N . VAL A 1 169 ? 10.415 30.671 16.852 1.00 54.59 169 VAL A N 1
ATOM 1319 C CA . VAL A 1 169 ? 8.972 30.664 16.604 1.00 54.59 169 VAL A CA 1
ATOM 1320 C C . VAL A 1 169 ? 8.288 30.698 17.969 1.00 54.59 169 VAL A C 1
ATOM 1322 O O . VAL A 1 169 ? 8.435 29.770 18.767 1.00 54.59 169 VAL A O 1
ATOM 1325 N N . LEU A 1 170 ? 7.597 31.797 18.270 1.00 43.22 170 LEU A N 1
ATOM 1326 C CA . LEU A 1 170 ? 6.671 31.865 19.398 1.00 43.22 170 LEU A CA 1
ATOM 1327 C C . LEU A 1 170 ? 5.483 30.960 19.058 1.00 43.22 170 LEU A C 1
ATOM 1329 O O . LEU A 1 170 ? 4.655 31.310 18.228 1.00 43.22 170 LEU A O 1
ATOM 1333 N N . ALA A 1 171 ? 5.440 29.771 19.653 1.00 45.50 171 ALA A N 1
ATOM 1334 C CA . ALA A 1 171 ? 4.270 28.908 19.587 1.00 45.50 171 ALA A CA 1
ATOM 1335 C C . ALA A 1 171 ? 3.336 29.272 20.747 1.00 45.50 171 ALA A C 1
ATOM 1337 O O . ALA A 1 171 ? 3.654 28.990 21.906 1.00 45.50 171 ALA A O 1
ATOM 1338 N N . ASP A 1 172 ? 2.200 29.896 20.445 1.00 40.09 172 ASP A N 1
ATOM 1339 C CA . ASP A 1 172 ? 1.119 30.073 21.412 1.00 40.09 172 ASP A CA 1
ATOM 1340 C C . ASP A 1 172 ? 0.330 28.758 21.530 1.00 40.09 172 ASP A C 1
ATOM 1342 O O . ASP A 1 172 ? -0.218 28.258 20.550 1.00 40.09 172 ASP A O 1
ATOM 1346 N N . GLY A 1 173 ? 0.288 28.154 22.727 1.00 36.72 173 GLY A N 1
ATOM 1347 C CA . GLY A 1 173 ? -0.606 27.014 22.987 1.00 36.72 173 GLY A CA 1
ATOM 1348 C C . GLY A 1 173 ? -0.137 25.959 23.997 1.00 36.72 173 GLY A C 1
ATOM 1349 O O . GLY A 1 173 ? 0.469 24.952 23.649 1.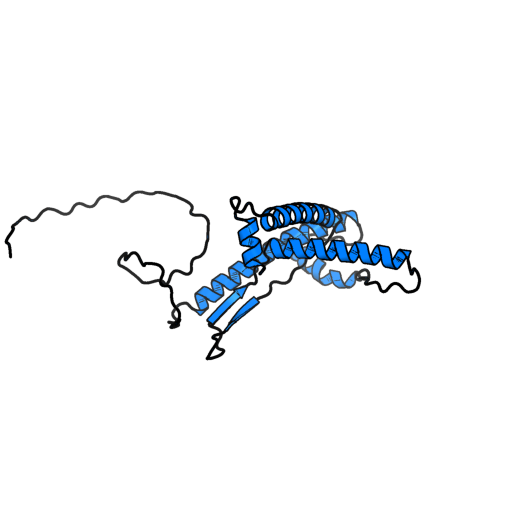00 36.72 173 GLY A O 1
ATOM 1350 N N . ASN A 1 174 ? -0.495 26.172 25.267 1.00 38.31 174 ASN A N 1
ATOM 1351 C CA . ASN A 1 174 ? -0.762 25.202 26.346 1.00 38.31 174 ASN A CA 1
ATOM 1352 C C . ASN A 1 174 ? -0.324 23.722 26.188 1.00 38.31 174 ASN A C 1
ATOM 1354 O O . ASN A 1 174 ? -1.130 22.844 25.885 1.00 38.31 174 ASN A O 1
ATOM 1358 N N . ARG A 1 175 ? 0.920 23.424 26.590 1.00 33.31 175 ARG A N 1
ATOM 1359 C CA . ARG A 1 175 ? 1.322 22.395 27.589 1.00 33.31 175 ARG A CA 1
ATOM 1360 C C . ARG A 1 175 ? 2.848 22.291 27.572 1.00 33.31 175 ARG A C 1
ATOM 1362 O O . ARG A 1 175 ? 3.429 21.521 26.814 1.00 33.31 175 ARG A O 1
ATOM 1369 N N . ALA A 1 176 ? 3.510 23.058 28.433 1.00 29.88 176 ALA A N 1
ATOM 1370 C CA . ALA A 1 176 ? 4.945 22.907 28.645 1.00 29.88 176 ALA A CA 1
ATOM 1371 C C . ALA A 1 176 ? 5.243 21.521 29.260 1.00 29.88 176 ALA A C 1
ATOM 1373 O O . ALA A 1 176 ? 4.710 21.213 30.333 1.00 29.88 176 ALA A O 1
ATOM 1374 N N . PRO A 1 177 ? 6.104 20.675 28.664 1.00 35.50 177 PRO A N 1
ATOM 1375 C CA . PRO A 1 177 ? 6.678 19.562 29.402 1.00 35.50 177 PRO A CA 1
ATOM 1376 C C . PRO A 1 177 ? 7.602 20.149 30.477 1.00 35.50 177 PRO A C 1
ATOM 1378 O O . PRO A 1 177 ? 8.402 21.044 30.204 1.00 35.50 177 PRO A O 1
ATOM 1381 N N . ARG A 1 178 ? 7.471 19.684 31.726 1.00 28.52 178 ARG A N 1
ATOM 1382 C CA . ARG A 1 178 ? 8.288 20.139 32.863 1.00 28.52 178 ARG A CA 1
ATOM 1383 C C . ARG A 1 178 ? 9.781 20.053 32.514 1.00 28.52 178 ARG A C 1
ATOM 1385 O O . ARG A 1 178 ? 10.365 18.972 32.500 1.00 28.52 178 ARG A O 1
ATOM 1392 N N . ALA A 1 179 ? 10.403 21.204 32.268 1.00 32.41 179 ALA A N 1
ATOM 1393 C CA . ALA A 1 179 ? 11.831 21.322 32.024 1.00 32.41 179 ALA A CA 1
ATOM 1394 C C . ALA A 1 179 ? 12.603 21.067 33.326 1.00 32.41 179 ALA A C 1
ATOM 1396 O O . ALA A 1 179 ? 12.618 21.895 34.241 1.00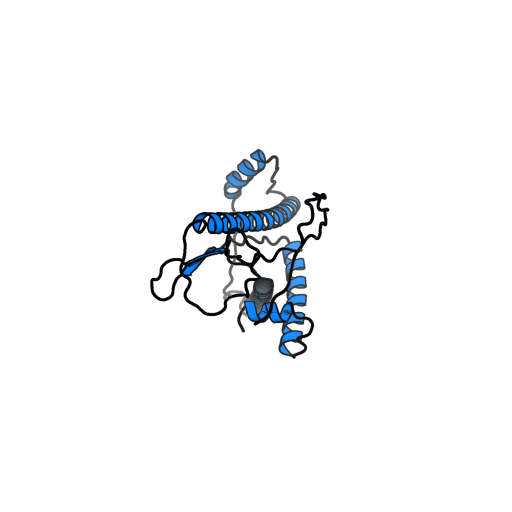 32.41 179 ALA A O 1
ATOM 1397 N N . ARG A 1 180 ? 13.283 19.922 33.424 1.00 30.25 180 ARG A N 1
ATOM 1398 C CA . ARG A 1 180 ? 14.288 19.704 34.469 1.00 30.25 180 ARG A CA 1
ATOM 1399 C C . ARG A 1 180 ? 15.517 20.535 34.091 1.00 30.25 180 ARG A C 1
ATOM 1401 O O . ARG A 1 180 ? 16.273 20.156 33.202 1.00 30.25 180 ARG A O 1
ATOM 1408 N N . LYS A 1 181 ? 15.691 21.694 34.738 1.00 27.47 181 LYS A N 1
ATOM 1409 C CA . LYS A 1 181 ? 16.842 22.592 34.543 1.00 27.47 181 LYS A CA 1
ATOM 1410 C C . LYS A 1 181 ? 18.153 21.828 34.773 1.00 27.47 181 LYS A C 1
ATOM 1412 O O . LYS A 1 181 ? 18.563 21.628 35.913 1.00 27.47 181 LYS A O 1
ATOM 1417 N N . ARG A 1 182 ? 18.859 21.461 33.703 1.00 30.75 182 ARG A N 1
ATOM 1418 C CA . ARG A 1 182 ? 20.320 21.331 33.736 1.00 30.75 182 ARG A CA 1
ATOM 1419 C C . ARG A 1 182 ? 20.897 22.542 33.014 1.00 30.75 182 ARG A C 1
ATOM 1421 O O . ARG A 1 182 ? 20.583 22.799 31.859 1.00 30.75 182 ARG A O 1
ATOM 1428 N N . ARG A 1 183 ? 21.666 23.344 33.755 1.00 30.62 183 ARG A N 1
ATOM 1429 C CA . ARG A 1 183 ? 22.351 24.543 33.262 1.00 30.62 183 ARG A CA 1
ATOM 1430 C C . ARG A 1 183 ? 23.268 24.172 32.088 1.00 30.62 183 ARG A C 1
ATOM 1432 O O . ARG A 1 183 ? 24.259 23.486 32.318 1.00 30.62 183 ARG A O 1
ATOM 1439 N N . ARG A 1 184 ? 22.928 24.677 30.896 1.00 30.36 184 ARG A N 1
ATOM 1440 C CA . ARG A 1 184 ? 23.759 25.196 29.779 1.00 30.36 184 ARG A CA 1
ATOM 1441 C C . ARG A 1 184 ? 23.055 24.881 28.446 1.00 30.36 184 ARG A C 1
ATOM 1443 O O . ARG A 1 184 ? 22.949 23.721 28.084 1.00 30.36 184 ARG A O 1
ATOM 1450 N N . GLY A 1 185 ? 22.593 25.930 27.754 1.00 30.59 185 GLY A N 1
ATOM 1451 C CA . GLY A 1 185 ? 22.082 25.895 26.373 1.00 30.59 185 GLY A CA 1
ATOM 1452 C C . GLY A 1 185 ? 20.667 25.327 26.215 1.00 30.59 185 GLY A C 1
ATOM 1453 O O . GLY A 1 185 ? 20.481 24.118 26.170 1.00 30.59 185 GLY A O 1
ATOM 1454 N N . ALA A 1 186 ? 19.657 26.192 26.118 1.00 27.77 186 ALA A N 1
ATOM 1455 C CA . ALA A 1 186 ? 18.280 25.780 25.857 1.00 27.77 186 ALA A CA 1
ATOM 1456 C C . ALA A 1 186 ? 18.123 25.346 24.388 1.00 27.77 186 ALA A C 1
ATOM 1458 O O . ALA A 1 186 ? 18.032 26.185 23.499 1.00 27.77 186 ALA A O 1
ATOM 1459 N N . CYS A 1 187 ? 18.083 24.036 24.143 1.00 31.34 187 CYS A N 1
ATOM 1460 C CA . CYS A 1 187 ? 17.464 23.467 22.948 1.00 31.34 187 CYS A CA 1
ATOM 1461 C C . CYS A 1 187 ? 16.031 23.069 23.310 1.00 31.34 187 CYS A C 1
ATOM 1463 O O . CYS A 1 187 ? 15.821 22.270 24.227 1.00 31.34 187 CYS A O 1
ATOM 1465 N N . ALA A 1 188 ? 15.049 23.633 22.608 1.00 32.53 188 ALA A N 1
ATOM 1466 C CA . ALA A 1 188 ? 13.683 23.134 22.638 1.00 32.53 188 ALA A CA 1
ATOM 1467 C C . ALA A 1 188 ? 13.697 21.695 22.102 1.00 32.53 188 ALA A C 1
ATOM 1469 O O . ALA A 1 188 ? 14.053 21.444 20.952 1.00 32.53 188 ALA A O 1
ATOM 1470 N N . ALA A 1 189 ? 13.390 20.739 22.974 1.00 34.72 189 ALA A N 1
ATOM 1471 C CA . ALA A 1 189 ? 13.365 19.329 22.633 1.00 34.72 189 ALA A CA 1
ATOM 1472 C C . ALA A 1 189 ? 12.119 19.029 21.789 1.00 34.72 189 ALA A C 1
ATOM 1474 O O . ALA A 1 189 ? 11.025 18.856 22.325 1.00 34.72 189 ALA A O 1
ATOM 1475 N N . LEU A 1 190 ? 12.288 18.930 20.469 1.00 33.38 190 LEU A N 1
ATOM 1476 C CA . LEU A 1 190 ? 11.393 18.118 19.653 1.00 33.38 190 LEU A CA 1
ATOM 1477 C C . LEU A 1 190 ? 11.607 16.663 20.077 1.00 33.38 190 LEU A C 1
ATOM 1479 O O . LEU A 1 190 ? 12.708 16.121 19.979 1.00 33.38 190 LEU A O 1
ATOM 1483 N N . ARG A 1 191 ? 10.556 16.056 20.629 1.00 32.00 191 ARG A N 1
ATOM 1484 C CA . ARG A 1 191 ? 10.545 14.662 21.070 1.00 32.00 191 ARG A CA 1
ATOM 1485 C C . ARG A 1 191 ? 10.655 13.762 19.837 1.00 32.00 191 ARG A C 1
ATOM 1487 O O . ARG A 1 191 ? 9.651 13.433 19.217 1.00 32.00 191 ARG A O 1
ATOM 1494 N N . LEU A 1 192 ? 11.880 13.406 19.470 1.00 34.22 192 LEU A N 1
ATOM 1495 C CA . LEU A 1 192 ? 12.153 12.284 18.583 1.00 34.22 192 LEU A CA 1
ATOM 1496 C C . LEU A 1 192 ? 12.020 11.019 19.433 1.00 34.22 192 LEU A C 1
ATOM 1498 O O . LEU A 1 192 ? 12.853 10.770 20.305 1.00 34.22 192 LEU A O 1
ATOM 1502 N N . GLU A 1 193 ? 10.947 10.253 19.245 1.00 28.61 193 GLU A N 1
ATOM 1503 C CA . GLU A 1 193 ? 10.879 8.908 19.813 1.00 28.61 193 GLU A CA 1
ATOM 1504 C C . GLU A 1 193 ? 11.853 8.016 19.035 1.00 28.61 193 GLU A C 1
ATOM 1506 O O . GLU A 1 193 ? 11.611 7.640 17.892 1.00 28.61 193 GLU A O 1
ATOM 1511 N N . GLY A 1 194 ? 13.004 7.743 19.644 1.00 29.16 194 GLY A N 1
ATOM 1512 C CA . GLY A 1 194 ? 13.964 6.732 19.215 1.00 29.16 194 GLY A CA 1
ATOM 1513 C C . GLY A 1 194 ? 14.307 5.832 20.406 1.00 29.16 194 GLY A C 1
ATOM 1514 O O . GLY A 1 194 ? 14.255 6.300 21.549 1.00 29.16 194 GLY A O 1
ATOM 1515 N N . PRO A 1 195 ? 14.627 4.544 20.187 1.00 26.47 195 PRO A N 1
ATOM 1516 C CA . PRO A 1 195 ? 14.901 3.620 21.278 1.00 26.47 195 PRO A CA 1
ATOM 1517 C C . PRO A 1 195 ? 16.171 4.059 22.018 1.00 26.47 195 PRO A C 1
ATOM 1519 O O . PRO A 1 195 ? 17.217 4.294 21.413 1.00 26.47 195 PRO A O 1
ATOM 1522 N N . ALA A 1 196 ? 16.073 4.196 23.340 1.00 30.02 196 ALA A N 1
ATOM 1523 C CA . ALA A 1 196 ? 17.185 4.597 24.190 1.00 30.02 196 ALA A CA 1
ATOM 1524 C C . ALA A 1 196 ? 18.232 3.471 24.261 1.00 30.02 196 ALA A C 1
ATOM 1526 O O . ALA A 1 196 ? 18.043 2.478 24.961 1.00 30.02 196 ALA A O 1
ATOM 1527 N N . ALA A 1 197 ? 19.350 3.628 23.552 1.00 30.58 197 ALA A N 1
ATOM 1528 C CA . ALA A 1 197 ? 20.532 2.797 23.749 1.00 30.58 197 ALA A CA 1
ATOM 1529 C C . ALA A 1 197 ? 21.244 3.237 25.040 1.00 30.58 197 ALA A C 1
ATOM 1531 O O . ALA A 1 197 ? 21.837 4.314 25.109 1.00 30.58 197 ALA A O 1
ATOM 1532 N N . GLY A 1 198 ? 21.149 2.416 26.087 1.00 31.56 198 GLY A N 1
ATOM 1533 C CA . GLY A 1 198 ? 21.896 2.594 27.328 1.00 31.56 198 GLY A CA 1
ATOM 1534 C C . GLY A 1 198 ? 23.358 2.192 27.143 1.00 31.56 198 GLY A C 1
ATOM 1535 O O . GLY A 1 198 ? 23.663 1.008 27.059 1.00 31.56 198 GLY A O 1
ATOM 1536 N N . GLY A 1 199 ? 24.257 3.174 27.104 1.00 27.22 199 GLY A N 1
ATOM 1537 C CA . GLY A 1 199 ? 25.704 2.975 27.187 1.00 27.22 199 GLY A CA 1
ATOM 1538 C C . GLY A 1 199 ? 26.274 3.872 28.280 1.00 27.22 199 GLY A C 1
ATOM 1539 O O . GLY A 1 199 ? 26.298 5.091 28.130 1.00 27.22 199 GLY A O 1
ATOM 1540 N N . GLY A 1 200 ? 26.665 3.275 29.406 1.00 31.91 200 GLY A N 1
ATOM 1541 C CA . GLY A 1 200 ? 27.375 3.964 30.478 1.00 31.91 200 GLY A CA 1
ATOM 1542 C C . GLY A 1 200 ? 28.856 4.115 30.139 1.00 31.91 200 GLY A C 1
ATOM 1543 O O . GLY A 1 200 ? 29.466 3.173 29.647 1.00 31.91 200 GLY A O 1
ATOM 1544 N N . GLN A 1 201 ? 29.434 5.279 30.439 1.00 29.45 201 GLN A N 1
ATOM 1545 C CA . GLN A 1 201 ? 30.879 5.414 30.605 1.00 29.45 201 GLN A CA 1
ATOM 1546 C C . GLN A 1 201 ? 31.211 6.546 31.589 1.00 29.45 201 GLN A C 1
ATOM 1548 O O . GLN A 1 201 ? 30.494 7.542 31.707 1.00 29.45 201 GLN A O 1
ATOM 1553 N N . GLU A 1 202 ? 32.268 6.290 32.349 1.00 27.55 202 GLU A N 1
ATOM 1554 C CA . GLU A 1 202 ? 32.669 6.852 33.636 1.00 27.55 202 GLU A CA 1
ATOM 1555 C C . GLU A 1 202 ? 33.139 8.317 33.592 1.00 27.55 202 GLU A C 1
ATOM 1557 O O . GLU A 1 202 ? 33.556 8.843 32.561 1.00 27.55 202 GLU A O 1
ATOM 1562 N N . ARG A 1 203 ? 33.091 8.985 34.753 1.00 27.36 203 ARG A N 1
ATOM 1563 C CA . ARG A 1 203 ? 33.680 10.317 34.975 1.00 27.36 203 ARG A CA 1
ATOM 1564 C C . ARG A 1 203 ? 35.095 10.172 35.543 1.00 27.36 203 ARG A C 1
ATOM 1566 O O . ARG A 1 203 ? 35.241 9.411 36.496 1.00 27.36 203 ARG A O 1
ATOM 1573 N N . PRO A 1 204 ? 36.094 10.944 35.079 1.00 29.94 204 PRO A N 1
ATOM 1574 C CA . PRO A 1 204 ? 37.383 11.003 35.747 1.00 29.94 204 PRO A CA 1
ATOM 1575 C C . PRO A 1 204 ? 37.362 12.003 36.912 1.00 29.94 204 PRO A C 1
ATOM 1577 O O . PRO A 1 204 ? 36.671 13.027 36.890 1.00 29.94 204 PRO A O 1
ATOM 1580 N N . GLU A 1 205 ? 38.128 11.654 37.939 1.00 28.67 205 GLU A N 1
ATOM 1581 C CA . GLU A 1 205 ? 38.336 12.374 39.190 1.00 28.67 205 GLU A CA 1
ATOM 1582 C C . GLU A 1 205 ? 39.115 13.686 39.000 1.00 28.67 205 GLU A C 1
ATOM 1584 O O . GLU A 1 205 ? 40.015 13.788 38.169 1.00 28.67 205 GLU A O 1
ATOM 1589 N N . GLY A 1 206 ? 38.813 14.683 39.835 1.00 28.50 206 GLY A N 1
ATOM 1590 C CA . GLY A 1 206 ? 39.567 15.932 39.928 1.00 28.50 206 GLY A CA 1
ATOM 1591 C C . GLY A 1 206 ? 39.314 16.613 41.270 1.00 28.50 206 GLY A C 1
ATOM 1592 O O . GLY A 1 206 ? 38.284 17.253 41.464 1.00 28.50 206 GLY A O 1
ATOM 1593 N N . LYS A 1 207 ? 40.248 16.418 42.206 1.00 28.00 207 LYS A N 1
ATOM 1594 C CA . LYS A 1 207 ? 40.280 16.996 43.558 1.00 28.00 207 LYS A CA 1
ATOM 1595 C C . LYS A 1 207 ? 40.379 18.527 43.509 1.00 28.00 207 LYS A C 1
ATOM 1597 O O . LYS A 1 207 ? 41.251 19.058 42.830 1.00 28.00 207 LYS A O 1
ATOM 1602 N N . ALA A 1 208 ? 39.582 19.213 44.326 1.00 30.80 208 ALA A N 1
ATOM 1603 C CA . ALA A 1 208 ? 39.892 20.550 44.827 1.00 30.80 208 ALA A CA 1
ATOM 1604 C C . ALA A 1 208 ? 39.399 20.669 46.276 1.00 30.80 208 ALA A C 1
ATOM 1606 O O . ALA A 1 208 ? 38.338 20.172 46.644 1.00 30.80 208 ALA A O 1
ATOM 1607 N N . THR A 1 209 ? 40.269 21.242 47.088 1.00 30.22 209 THR A N 1
ATOM 1608 C CA . THR A 1 209 ? 40.398 21.177 48.542 1.00 30.22 209 THR A CA 1
ATOM 1609 C C . THR A 1 209 ? 39.405 22.031 49.329 1.00 30.22 209 THR A C 1
ATOM 1611 O O . THR A 1 209 ? 38.873 23.022 48.841 1.00 30.22 209 THR A O 1
ATOM 1614 N N . ALA A 1 210 ? 39.209 21.622 50.584 1.00 29.66 210 ALA A N 1
ATOM 1615 C CA . ALA A 1 210 ? 38.339 22.214 51.591 1.00 29.66 210 ALA A CA 1
ATOM 1616 C C . ALA A 1 210 ? 38.726 23.646 52.008 1.00 29.66 210 ALA A C 1
ATOM 1618 O O . ALA A 1 210 ? 39.904 23.970 52.145 1.00 29.66 210 ALA A O 1
ATOM 1619 N N . GLY A 1 211 ? 37.704 24.449 52.314 1.00 28.25 211 GLY A N 1
ATOM 1620 C CA . GLY A 1 211 ? 37.782 25.716 53.037 1.00 28.25 211 GLY A CA 1
ATOM 1621 C C . GLY A 1 211 ? 36.526 25.867 53.897 1.00 28.25 211 GLY A C 1
ATOM 1622 O O . GLY A 1 211 ? 35.415 25.852 53.385 1.00 28.25 211 GLY A O 1
ATOM 1623 N N . ARG A 1 212 ? 36.746 25.891 55.208 1.00 27.80 212 ARG A N 1
ATOM 1624 C CA . ARG A 1 212 ? 35.818 25.817 56.348 1.00 27.80 212 ARG A CA 1
ATOM 1625 C C . ARG A 1 212 ? 35.142 27.176 56.611 1.00 27.80 212 ARG A C 1
ATOM 1627 O O . ARG A 1 212 ? 35.802 28.180 56.369 1.00 27.80 212 ARG A O 1
ATOM 1634 N N . ALA A 1 213 ? 33.944 27.163 57.217 1.00 29.23 213 ALA A N 1
ATOM 1635 C CA . ALA A 1 213 ? 33.537 27.951 58.407 1.00 29.23 213 ALA A CA 1
ATOM 1636 C C . ALA A 1 213 ? 32.098 28.530 58.358 1.00 29.23 213 ALA A C 1
ATOM 1638 O O . ALA A 1 213 ? 31.820 29.368 57.511 1.00 29.23 213 ALA A O 1
ATOM 1639 N N . LEU A 1 214 ? 31.298 28.099 59.355 1.00 31.95 214 LEU A N 1
ATOM 1640 C CA . LEU A 1 214 ? 30.330 28.852 60.191 1.00 31.95 214 LEU A CA 1
ATOM 1641 C C . LEU A 1 214 ? 29.048 29.362 59.491 1.00 31.95 214 LEU A C 1
ATOM 1643 O O . LEU A 1 214 ? 29.119 30.112 58.528 1.00 31.95 214 LEU A O 1
ATOM 1647 N N . GLU A 1 215 ? 27.859 28.810 59.774 1.00 31.34 215 GLU A N 1
ATOM 1648 C CA . GLU A 1 215 ? 26.980 29.116 60.933 1.00 31.34 215 GLU A CA 1
ATOM 1649 C C . GLU A 1 215 ? 26.857 30.619 61.212 1.00 31.34 215 GLU A C 1
ATOM 1651 O O . GLU A 1 215 ? 27.821 31.223 61.665 1.00 31.34 215 GLU A O 1
ATOM 1656 N N . GLU A 1 216 ? 25.674 31.183 60.942 1.00 31.89 216 GLU A N 1
ATOM 1657 C CA . GLU A 1 216 ? 24.913 32.022 61.881 1.00 31.89 216 GLU A CA 1
ATOM 1658 C C . GLU A 1 216 ? 23.487 32.264 61.345 1.00 31.89 216 GLU A C 1
ATOM 1660 O O . GLU A 1 216 ? 23.264 32.407 60.140 1.00 31.89 216 GLU A O 1
ATOM 1665 N N . ASP A 1 217 ? 22.543 32.195 62.281 1.00 30.77 217 ASP A N 1
ATOM 1666 C CA . ASP A 1 217 ? 21.090 32.281 62.155 1.00 30.77 217 ASP A CA 1
ATOM 1667 C C . ASP A 1 217 ? 20.581 33.700 61.835 1.00 30.77 217 ASP A C 1
ATOM 1669 O O . ASP A 1 217 ? 21.165 34.681 62.288 1.00 30.77 217 ASP A O 1
ATOM 1673 N N . GLU A 1 218 ? 19.468 33.785 61.094 1.00 33.50 218 GLU A N 1
ATOM 1674 C CA . GLU A 1 218 ? 18.192 34.447 61.469 1.00 33.50 218 GLU A CA 1
ATOM 1675 C C . GLU A 1 218 ? 17.121 34.234 60.380 1.00 33.50 218 GLU A C 1
ATOM 1677 O O . GLU A 1 218 ? 17.433 34.365 59.170 1.00 33.50 218 GLU A O 1
#

InterPro domains:
  IPR001900 Ribonuclease II/R [PF00773] (1-131)
  IPR012340 Nucleic acid-binding, OB-fold [SSF50249] (1-141)
  IPR050180 RNR Ribonuclease [PTHR23355] (1-130)

Radius of gyration: 27.4 Å; chains: 1; bounding box: 65×50×86 Å

Secondary structure (DSSP, 8-state):
--HHHHHHHHH-TT--SHHHHHHHHHHHHHHHHHHHHHHTT----PPPPEEEEEPTTT--EEEEEE----HHHHHHHHHHHHHHHHHHHHHHHH-TTT-----PPPPPGGGTHHHHHHHHHTT-----S-HHHHHHHHHHHHHHHHHHHHHHHHHHHHHHHHHHTT-------S--------SS-----------------PPPP-------------

pLDDT: mean 73.85, std 24.04, range [26.47, 97.56]

Foldseek 3Di:
DDLVVLLVLCVDPPNPDPVSVVSVVLLVVLVVLVVVCLLVQDADQDDFDKDFDADPPPRHGPFIATDDDDSSNSSVVSVVVVVLVVVQVVQCVVPVPPRDDDDDDDDDPVVCPVVQVVCVVVVHHQDPPDPVSSSVVSVVNNVVSVVVSVVVRVVRVVVRCVVCVPPPDPDDDDDDDPDPDDDDDDDDDPDDDDDDDDDDDDDDDDDDDDDDDDDDDD

Sequence (218 aa):
MTYGEAQAILDDPSATGDVASSVRGLAEFSRFLKRGRVEAGALTLASPEVRFQLDSETHEPLDVRAYEHKETNSLVEEMMLLANVTVARRITDAFPRYAVLRRHPEPPQRNFDQLIAAARVVGVEIDCEDLKRTRELTDNLNRRHVASQHAGRASVALHTVVFFAGRAVLADGNRAPRARKRRRGACAALRLEGPAAGGGQERPEGKATAGRALEEDE

Organism: Cafeteria roenbergensis (NCBI:txid33653)